Protein AF-A0A939VS22-F1 (afdb_monomer)

Solvent-accessible surface area (backbone atoms only — not comparable to full-atom values): 10888 Å² total; per-residue (Å²): 114,77,64,65,53,61,73,45,45,62,55,52,51,51,52,51,52,46,49,52,37,39,53,51,15,51,46,59,69,66,50,64,89,46,49,46,75,43,34,29,41,42,46,44,84,75,47,79,42,75,40,61,63,94,84,47,78,77,48,72,49,33,32,30,39,28,40,18,72,87,77,62,32,38,45,40,31,43,51,51,72,67,46,47,67,74,44,30,53,97,89,17,42,33,76,46,93,83,28,44,81,46,58,20,41,55,36,62,65,94,41,69,72,55,47,54,51,46,65,68,47,49,59,63,38,46,74,73,71,37,49,61,68,87,70,44,28,30,32,46,59,42,63,59,54,18,50,49,36,40,49,51,46,52,50,53,50,50,54,53,49,47,57,54,35,42,75,67,64,75,46,62,63,70,61,52,51,52,56,50,51,51,48,52,51,51,51,48,52,52,49,56,50,50,60,56,56,64,65,108

Sequence (200 aa):
MKTKLKDYLPLIIVVGIVLALLFSGVRDLADKDHVKTIRVEMCKEVVKVVNIFMIIPMGNDYYYFGLDTESGEGAFFQASKSWYSKNFDSEGMAFDENGVQVVGLMKKPAHDKVEYKMEDTIPALRELGISVNSDYVVYTNYKFIALCKIGLVALGTLIVLGLVLDKKKWIPGKVFGVSFAVFLILFFLLFVRYTRFLIW

Structure (mmCIF, N/CA/C/O backbone):
data_AF-A0A939VS22-F1
#
_entry.id   AF-A0A939VS22-F1
#
loop_
_atom_site.group_PDB
_atom_site.id
_atom_site.type_symbol
_atom_site.label_atom_id
_atom_site.label_alt_id
_atom_site.label_comp_id
_atom_site.label_asym_id
_atom_site.label_entity_id
_atom_site.label_seq_id
_atom_site.pdbx_PDB_ins_code
_atom_site.Cartn_x
_atom_site.Ca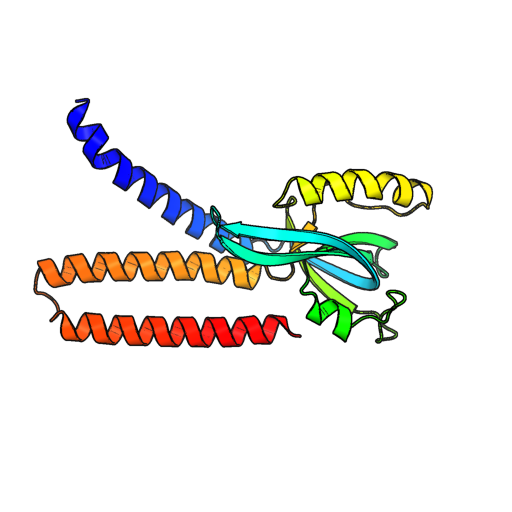rtn_y
_atom_site.Cartn_z
_atom_site.occupancy
_atom_site.B_iso_or_equiv
_atom_site.auth_seq_id
_atom_site.auth_comp_id
_atom_site.auth_asym_id
_atom_site.auth_atom_id
_atom_site.pdbx_PDB_model_num
ATOM 1 N N . MET A 1 1 ? -41.601 10.493 14.956 1.00 50.88 1 MET A N 1
ATOM 2 C CA . MET A 1 1 ? -40.633 9.581 14.292 1.00 50.88 1 MET A CA 1
ATOM 3 C C . MET A 1 1 ? -39.381 10.286 13.767 1.00 50.88 1 MET A C 1
ATOM 5 O O . MET A 1 1 ? -38.299 9.771 14.001 1.00 50.88 1 MET A O 1
ATOM 9 N N . LYS A 1 2 ? -39.487 11.461 13.120 1.00 52.59 2 LYS A N 1
ATOM 10 C CA . LYS A 1 2 ? -38.326 12.207 12.580 1.00 52.59 2 LYS A CA 1
ATOM 11 C C . LYS A 1 2 ? -37.291 12.672 13.625 1.00 52.59 2 LYS A C 1
ATOM 13 O O . LYS A 1 2 ? -36.132 12.834 13.272 1.00 52.59 2 LYS A O 1
ATOM 18 N N . THR A 1 3 ? -37.685 12.872 14.885 1.00 58.00 3 THR A N 1
ATOM 19 C CA . THR A 1 3 ? -36.791 13.292 15.984 1.00 58.00 3 THR A CA 1
ATOM 20 C C . THR A 1 3 ? -35.881 12.163 16.468 1.00 58.00 3 THR A C 1
ATOM 22 O O . THR A 1 3 ? -34.671 12.311 16.401 1.00 58.00 3 THR A O 1
ATOM 25 N N . LYS A 1 4 ? -36.433 10.986 16.798 1.00 60.72 4 LYS A N 1
ATOM 26 C CA . LYS A 1 4 ? -35.631 9.835 17.260 1.00 60.72 4 LYS A CA 1
ATOM 27 C C . LYS A 1 4 ? -34.591 9.369 16.231 1.00 60.72 4 LYS A C 1
ATOM 29 O O . LYS A 1 4 ? -33.496 8.985 16.608 1.00 60.72 4 LYS A O 1
ATOM 34 N N . LEU A 1 5 ? -34.904 9.416 14.931 1.00 61.16 5 LEU A N 1
ATOM 35 C CA . LEU A 1 5 ? -33.955 9.003 13.887 1.00 61.16 5 LEU A CA 1
ATOM 36 C C . LEU A 1 5 ? -32.745 9.950 13.790 1.00 61.16 5 LEU A C 1
ATOM 38 O O . LEU A 1 5 ? -31.636 9.485 13.553 1.00 61.16 5 LEU A O 1
ATOM 42 N N . LYS A 1 6 ? -32.942 11.260 14.010 1.00 64.50 6 LYS A N 1
ATOM 43 C CA . LYS A 1 6 ? -31.843 12.239 14.042 1.00 64.50 6 LYS A CA 1
ATOM 44 C C . LYS A 1 6 ? -30.892 11.996 15.214 1.00 64.50 6 LYS A C 1
ATOM 46 O O . LYS A 1 6 ? -29.695 12.182 15.042 1.00 64.50 6 LYS A O 1
ATOM 51 N N . ASP A 1 7 ? -31.410 11.523 16.345 1.00 72.31 7 ASP A N 1
ATOM 52 C CA . ASP A 1 7 ? -30.602 11.237 17.536 1.00 72.31 7 ASP A CA 1
ATOM 53 C C . ASP A 1 7 ? -29.730 9.977 17.361 1.00 72.31 7 ASP A C 1
ATOM 55 O O . ASP A 1 7 ? -28.624 9.908 17.894 1.00 72.31 7 ASP A O 1
ATOM 59 N N . TYR A 1 8 ? -30.185 8.996 16.568 1.00 77.44 8 TYR A N 1
ATOM 60 C CA . TYR A 1 8 ? -29.424 7.770 16.273 1.00 77.44 8 TYR A CA 1
ATOM 61 C C . TYR A 1 8 ? -28.580 7.840 14.995 1.00 77.44 8 TYR A C 1
ATOM 63 O O . TYR A 1 8 ? -27.675 7.025 14.827 1.00 77.44 8 TYR A O 1
ATOM 71 N N . LEU A 1 9 ? -28.831 8.797 14.097 1.00 75.94 9 LEU A N 1
ATOM 72 C CA . LEU A 1 9 ? -28.094 8.928 12.837 1.00 75.94 9 LEU A CA 1
ATOM 73 C C . LEU A 1 9 ? -26.567 9.052 13.039 1.00 75.94 9 LEU A C 1
ATOM 75 O O . LEU A 1 9 ? -25.841 8.323 12.363 1.00 75.94 9 LEU A O 1
ATOM 79 N N . PRO A 1 10 ? -26.046 9.866 13.983 1.00 76.25 10 PRO A N 1
ATOM 80 C CA . PRO A 1 10 ? -24.608 9.927 14.245 1.00 76.25 10 PRO A CA 1
ATOM 81 C C . PRO A 1 10 ? -24.039 8.585 14.711 1.00 76.25 10 PRO A C 1
ATOM 83 O O . PRO A 1 10 ? -22.961 8.189 14.279 1.00 76.25 10 PRO A O 1
ATOM 86 N N . LEU A 1 11 ? -24.781 7.854 15.551 1.00 77.62 11 LEU A N 1
ATOM 87 C CA . LEU A 1 11 ? -24.373 6.534 16.030 1.00 77.62 11 LEU A CA 1
ATOM 88 C C . LEU A 1 11 ? -24.291 5.529 14.875 1.00 77.62 11 LEU A C 1
ATOM 90 O O . LEU A 1 11 ? -23.312 4.797 14.776 1.00 77.62 11 LEU A O 1
ATOM 94 N N . ILE A 1 12 ? -25.286 5.523 13.985 1.00 81.94 12 ILE A N 1
ATOM 95 C CA . ILE A 1 12 ? -25.311 4.653 12.802 1.00 81.94 12 ILE A CA 1
ATOM 96 C C . ILE A 1 12 ? -24.125 4.962 11.882 1.00 81.94 12 ILE A C 1
ATOM 98 O O . ILE A 1 12 ? -23.461 4.036 11.421 1.00 81.94 12 ILE A O 1
ATOM 102 N N . ILE A 1 13 ? -23.817 6.244 11.659 1.00 79.38 13 ILE A N 1
ATOM 103 C CA . ILE A 1 13 ? -22.664 6.666 10.851 1.00 79.38 13 ILE A CA 1
ATOM 104 C C . ILE A 1 13 ? -21.357 6.181 11.485 1.00 79.38 13 ILE A C 1
ATOM 106 O O . ILE A 1 13 ? -20.538 5.574 10.800 1.00 79.38 13 ILE A O 1
ATOM 110 N N . VAL A 1 14 ? -21.168 6.390 12.792 1.00 79.00 14 VAL A N 1
ATOM 111 C CA . VAL A 1 14 ? -19.956 5.949 13.503 1.00 79.00 14 VAL A CA 1
ATOM 112 C C . VAL A 1 14 ? -19.801 4.430 13.441 1.00 79.00 14 VAL A C 1
ATOM 114 O O . VAL A 1 14 ? -18.724 3.946 13.102 1.00 79.00 14 VAL A O 1
ATOM 117 N N . VAL A 1 15 ? -20.866 3.670 13.712 1.00 80.38 15 VAL A N 1
ATOM 118 C CA . VAL A 1 15 ? -20.848 2.201 13.614 1.00 80.38 15 VAL A CA 1
ATOM 119 C C . VAL A 1 15 ? -20.530 1.757 12.186 1.00 80.38 15 VAL A C 1
ATOM 121 O O . VAL A 1 15 ? -19.703 0.868 11.998 1.00 80.38 15 VAL A O 1
ATOM 124 N N . GLY A 1 16 ? -21.120 2.408 11.181 1.00 78.56 16 GLY A N 1
ATOM 125 C CA . GLY A 1 16 ? -20.824 2.151 9.773 1.00 78.56 16 GLY A CA 1
ATOM 126 C C . GLY A 1 16 ? -19.350 2.377 9.429 1.00 78.56 16 GLY A C 1
ATOM 127 O O . GLY A 1 16 ? -18.730 1.508 8.820 1.00 78.56 16 GLY A O 1
ATOM 128 N N . ILE A 1 17 ? -18.761 3.492 9.875 1.00 81.56 17 ILE A N 1
ATOM 129 C CA . ILE A 1 17 ? -17.336 3.802 9.673 1.00 81.56 17 ILE A CA 1
ATOM 130 C C . ILE A 1 17 ? -16.449 2.754 10.356 1.00 81.56 17 ILE A C 1
ATOM 132 O O . ILE A 1 17 ? -15.512 2.246 9.742 1.00 81.56 17 ILE A O 1
ATOM 136 N N . VAL A 1 18 ? -16.753 2.399 11.606 1.00 82.00 18 VAL A N 1
ATOM 137 C CA . VAL A 1 18 ? -15.996 1.397 12.372 1.00 82.00 18 VAL A CA 1
ATOM 138 C C . VAL A 1 18 ? -16.017 0.040 11.673 1.00 82.00 18 VAL A C 1
ATOM 140 O O . VAL A 1 18 ? -14.964 -0.571 11.486 1.00 82.00 18 VAL A O 1
ATOM 143 N N . LEU A 1 19 ? -17.196 -0.416 11.243 1.00 84.06 19 LEU A N 1
ATOM 144 C CA . LEU A 1 19 ? -17.333 -1.677 10.519 1.00 84.06 19 LEU A CA 1
ATOM 145 C C . LEU A 1 19 ? -16.601 -1.625 9.178 1.00 84.06 19 LEU A C 1
ATOM 147 O O . LEU A 1 19 ? -15.877 -2.562 8.859 1.00 84.06 19 LEU A O 1
ATOM 151 N N . ALA A 1 20 ? -16.712 -0.534 8.418 1.00 80.75 20 ALA A N 1
ATOM 152 C CA . ALA A 1 20 ? -16.009 -0.384 7.144 1.00 80.75 20 ALA A CA 1
ATOM 153 C C . ALA A 1 20 ? -14.478 -0.437 7.308 1.00 80.75 20 ALA A C 1
ATOM 155 O O . ALA A 1 20 ? -13.789 -1.107 6.531 1.00 80.75 20 ALA A O 1
ATOM 156 N N . LEU A 1 21 ? -13.928 0.217 8.336 1.00 79.56 21 LEU A N 1
ATOM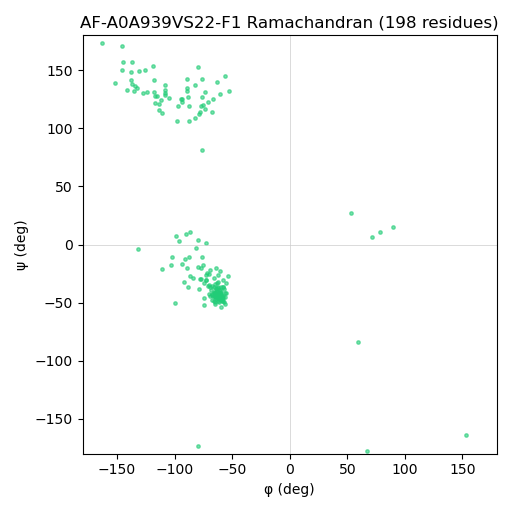 157 C CA . LEU A 1 21 ? -12.496 0.162 8.649 1.00 79.56 21 LEU A CA 1
ATOM 158 C C . LEU A 1 21 ? -12.058 -1.249 9.049 1.00 79.56 21 LEU A C 1
ATOM 160 O O . LEU A 1 21 ? -11.042 -1.733 8.549 1.00 79.56 21 LEU A O 1
ATOM 164 N N . LEU A 1 22 ? -12.836 -1.921 9.901 1.00 85.75 22 LEU A N 1
ATOM 165 C CA . LEU A 1 22 ? -12.535 -3.277 10.349 1.00 85.75 22 LEU A CA 1
ATOM 166 C C . LEU A 1 22 ? -12.599 -4.275 9.188 1.00 85.75 22 LEU A C 1
ATOM 168 O O . LEU A 1 22 ? -11.636 -5.002 8.961 1.00 85.75 22 LEU A O 1
ATOM 172 N N . PHE A 1 23 ? -13.694 -4.278 8.422 1.00 88.00 23 PHE A N 1
ATOM 173 C CA . PHE A 1 23 ? -13.869 -5.173 7.279 1.00 88.00 23 PHE A CA 1
ATOM 174 C C . PHE A 1 23 ? -12.809 -4.939 6.210 1.00 88.00 23 PHE A C 1
ATOM 176 O O . PHE A 1 23 ? -12.228 -5.905 5.723 1.00 88.00 23 PHE A O 1
ATOM 183 N N . SER A 1 24 ? -12.515 -3.682 5.863 1.00 83.94 24 SER A N 1
ATOM 184 C CA . SER A 1 24 ? -11.475 -3.395 4.870 1.00 83.94 24 SER A CA 1
ATOM 185 C C . SER A 1 24 ? -10.083 -3.794 5.359 1.00 83.94 24 SER A C 1
ATOM 187 O O . SER A 1 24 ? -9.330 -4.376 4.589 1.00 83.94 24 SER A O 1
ATOM 189 N N . GLY A 1 25 ? -9.741 -3.557 6.629 1.00 83.56 25 GLY A N 1
ATOM 190 C CA . GLY A 1 25 ? -8.464 -3.999 7.197 1.00 83.56 25 GLY A CA 1
ATOM 191 C C . GLY A 1 25 ? -8.330 -5.524 7.248 1.00 83.56 25 GLY A C 1
ATOM 192 O O . GLY A 1 25 ? -7.306 -6.066 6.847 1.00 83.56 25 GLY A O 1
ATOM 193 N N . VAL A 1 26 ? -9.370 -6.235 7.689 1.00 87.69 26 VAL A N 1
ATOM 194 C CA . VAL A 1 26 ? -9.365 -7.707 7.727 1.00 87.69 26 VAL A CA 1
ATOM 195 C C . VAL A 1 26 ? -9.289 -8.290 6.320 1.00 87.69 26 VAL A C 1
ATOM 197 O O . VAL A 1 26 ? -8.483 -9.188 6.088 1.00 87.69 26 VAL A O 1
ATOM 200 N N . ARG A 1 27 ? -10.070 -7.757 5.372 1.00 89.50 27 ARG A N 1
ATOM 201 C CA . ARG A 1 27 ? -10.012 -8.165 3.965 1.00 89.50 27 ARG A CA 1
ATOM 202 C C . ARG A 1 27 ? -8.603 -7.992 3.414 1.00 89.50 27 ARG A C 1
ATOM 204 O O . ARG A 1 27 ? -8.062 -8.947 2.885 1.00 89.50 27 ARG A O 1
ATOM 211 N N . ASP A 1 28 ? -7.991 -6.828 3.614 1.00 87.56 28 ASP A N 1
ATOM 212 C CA . ASP A 1 28 ? -6.636 -6.541 3.132 1.00 87.56 28 ASP A CA 1
ATOM 213 C C . ASP A 1 28 ? -5.578 -7.524 3.673 1.00 87.56 28 ASP A C 1
ATOM 215 O O . ASP A 1 28 ? -4.586 -7.788 3.002 1.00 87.56 28 ASP A O 1
ATOM 219 N N . LEU A 1 29 ? -5.763 -8.068 4.882 1.00 87.88 29 LEU A N 1
ATOM 220 C CA . LEU A 1 29 ? -4.857 -9.072 5.461 1.00 87.88 29 LEU A CA 1
ATOM 221 C C . LEU A 1 29 ? -5.166 -10.505 5.010 1.00 87.88 29 LEU A C 1
ATOM 223 O O . LEU A 1 29 ? -4.264 -11.344 4.998 1.00 87.88 29 LEU A O 1
ATOM 227 N N . ALA A 1 30 ? -6.427 -10.797 4.700 1.00 89.81 30 ALA A N 1
ATOM 228 C CA . ALA A 1 30 ? -6.889 -12.123 4.300 1.00 89.81 30 ALA A CA 1
ATOM 229 C C . ALA A 1 30 ? -6.801 -12.364 2.784 1.00 89.81 30 ALA A C 1
ATOM 231 O O . ALA A 1 30 ? -6.797 -13.518 2.358 1.00 89.81 30 ALA A O 1
ATOM 232 N N . ASP A 1 31 ? -6.729 -11.301 1.984 1.00 89.44 31 ASP A N 1
ATOM 233 C CA . ASP A 1 31 ? -6.730 -11.345 0.524 1.00 89.44 31 ASP A CA 1
ATOM 234 C C . ASP A 1 31 ? -5.372 -11.797 -0.024 1.00 89.44 31 ASP A C 1
ATOM 236 O O . ASP A 1 31 ? -4.518 -10.986 -0.372 1.00 89.44 31 ASP A O 1
ATOM 240 N N . LYS A 1 32 ? -5.152 -13.115 -0.036 1.00 86.75 32 LYS A N 1
ATOM 241 C CA . LYS A 1 32 ? -3.922 -13.729 -0.556 1.00 86.75 32 LYS A CA 1
ATOM 242 C C . LYS A 1 32 ? -3.893 -13.791 -2.079 1.00 86.75 32 LYS A C 1
ATOM 244 O O . LYS A 1 32 ? -2.811 -13.729 -2.649 1.00 86.75 32 LYS A O 1
ATOM 249 N N . ASP A 1 33 ? -5.058 -13.887 -2.713 1.00 8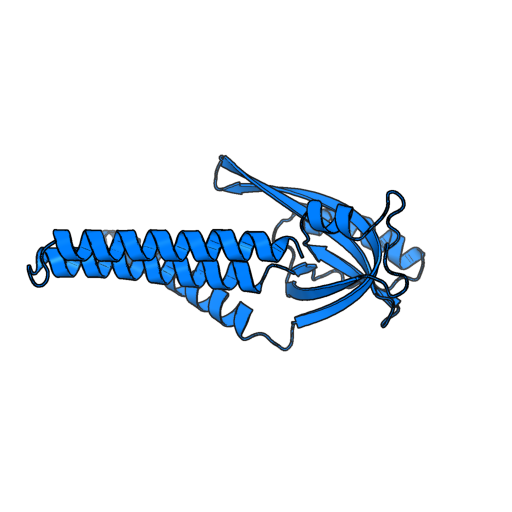7.81 33 ASP A N 1
ATOM 250 C CA . ASP A 1 33 ? -5.178 -14.106 -4.158 1.00 87.81 33 ASP A CA 1
ATOM 251 C C . ASP A 1 33 ? -4.751 -12.873 -4.966 1.00 87.81 33 ASP A C 1
ATOM 253 O O . ASP A 1 33 ? -4.287 -12.998 -6.096 1.00 87.81 33 ASP A O 1
ATOM 257 N N . HIS A 1 34 ? -4.847 -11.679 -4.373 1.00 91.38 34 HIS A N 1
ATOM 258 C CA . HIS A 1 34 ? -4.418 -10.426 -4.999 1.00 91.38 34 HIS A CA 1
ATOM 259 C C . HIS A 1 34 ? -3.030 -9.956 -4.536 1.00 91.38 34 HIS A C 1
ATOM 261 O O . HIS A 1 34 ? -2.613 -8.843 -4.875 1.00 91.38 34 HIS A O 1
ATOM 267 N N . VAL A 1 35 ? -2.294 -10.758 -3.757 1.00 91.12 35 VAL A N 1
ATOM 268 C CA . VAL A 1 35 ? -0.899 -10.443 -3.417 1.00 91.12 35 VAL A CA 1
ATOM 269 C C . VAL A 1 35 ? -0.017 -10.769 -4.617 1.00 91.12 35 VAL A C 1
ATOM 271 O O . VAL A 1 35 ? 0.070 -11.922 -5.028 1.00 91.12 35 VAL A O 1
ATOM 274 N N . LYS A 1 36 ? 0.669 -9.755 -5.151 1.00 90.44 36 LYS A N 1
ATOM 275 C CA . LYS A 1 36 ? 1.661 -9.912 -6.220 1.00 90.44 36 LYS A CA 1
ATOM 276 C C . LYS A 1 36 ? 3.059 -9.689 -5.653 1.00 90.44 36 LYS A C 1
ATOM 278 O O . LYS A 1 36 ? 3.293 -8.762 -4.872 1.00 90.44 36 LYS A O 1
ATOM 283 N N . THR A 1 37 ? 3.973 -10.547 -6.079 1.00 91.44 37 THR A N 1
ATOM 284 C CA . THR A 1 37 ? 5.414 -10.369 -5.922 1.00 91.44 37 THR A CA 1
ATOM 285 C C . THR A 1 37 ? 5.970 -10.065 -7.303 1.00 91.44 37 THR A C 1
ATOM 287 O O . THR A 1 37 ? 5.653 -10.788 -8.240 1.00 91.44 37 THR A O 1
ATOM 290 N N . ILE A 1 38 ? 6.749 -8.997 -7.426 1.00 90.69 38 ILE A N 1
ATOM 291 C CA . ILE A 1 38 ? 7.449 -8.617 -8.659 1.00 90.69 38 ILE A CA 1
ATOM 292 C C . ILE A 1 38 ? 8.935 -8.444 -8.353 1.00 90.69 38 ILE A C 1
ATOM 294 O O . ILE A 1 38 ? 9.291 -8.058 -7.232 1.00 90.69 38 ILE A O 1
ATOM 298 N N . ARG A 1 39 ? 9.799 -8.707 -9.331 1.00 92.69 39 ARG A N 1
ATOM 299 C CA . ARG A 1 39 ? 11.241 -8.458 -9.230 1.00 92.69 39 ARG A CA 1
ATOM 300 C C . ARG A 1 39 ? 11.627 -7.354 -10.203 1.00 92.69 39 ARG A C 1
ATOM 302 O O . ARG A 1 39 ? 11.481 -7.510 -11.406 1.00 92.69 39 ARG A O 1
ATOM 309 N N . VAL A 1 40 ? 12.095 -6.232 -9.666 1.00 91.88 40 VAL A N 1
ATOM 310 C CA . VAL A 1 40 ? 12.295 -4.998 -10.430 1.00 91.88 40 VAL A CA 1
ATOM 311 C C . VAL A 1 40 ? 13.780 -4.699 -10.580 1.00 91.88 40 VAL A C 1
ATOM 313 O O . VAL A 1 40 ? 14.445 -4.381 -9.595 1.00 91.88 40 VAL A O 1
ATOM 316 N N . GLU A 1 41 ? 14.288 -4.763 -11.808 1.00 89.75 41 GLU A N 1
ATOM 317 C CA . GLU A 1 41 ? 15.666 -4.361 -12.149 1.00 89.75 41 GLU A CA 1
ATOM 318 C C . GLU A 1 41 ? 15.753 -2.897 -12.586 1.00 89.75 41 GLU A C 1
ATOM 320 O O . GLU A 1 41 ? 16.740 -2.225 -12.302 1.00 89.75 41 GLU A O 1
ATOM 325 N N . MET A 1 42 ? 14.698 -2.383 -13.227 1.00 89.00 42 MET A N 1
ATOM 326 C CA . MET A 1 42 ? 14.591 -0.982 -13.633 1.00 89.00 42 MET A CA 1
ATOM 327 C C . MET A 1 42 ? 13.327 -0.355 -13.064 1.00 89.00 42 MET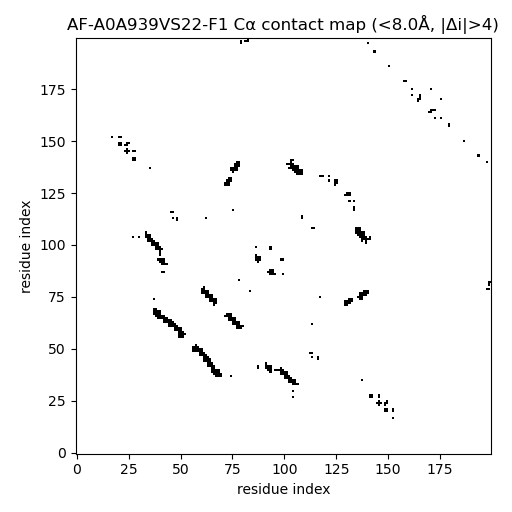 A C 1
ATOM 329 O O . MET A 1 42 ? 12.233 -0.906 -13.205 1.00 89.00 42 MET A O 1
ATOM 333 N N . CYS A 1 43 ? 13.472 0.813 -12.451 1.00 90.94 43 CYS A N 1
ATOM 334 C CA . CYS A 1 43 ? 12.408 1.520 -11.757 1.00 90.94 43 CYS A CA 1
ATOM 335 C C . CYS A 1 43 ? 12.454 3.018 -12.064 1.00 90.94 43 CYS A C 1
ATOM 337 O O . CYS A 1 43 ? 13.520 3.625 -12.107 1.00 90.94 43 CYS A O 1
ATOM 339 N N . LYS A 1 44 ? 11.288 3.648 -12.215 1.00 90.31 44 LYS A N 1
ATOM 340 C CA . LYS A 1 44 ? 11.171 5.098 -12.393 1.00 90.31 44 LYS A CA 1
ATOM 341 C C . LYS A 1 44 ? 10.027 5.667 -11.568 1.00 90.31 44 LYS A C 1
ATOM 343 O O . LYS A 1 44 ? 8.937 5.100 -11.526 1.00 90.31 44 LYS A O 1
ATOM 348 N N . GLU A 1 45 ? 10.251 6.819 -10.936 1.00 88.81 45 GLU A N 1
ATOM 349 C CA . GLU A 1 45 ? 9.179 7.570 -10.275 1.00 88.81 45 GLU A CA 1
ATOM 350 C C . GLU A 1 45 ? 8.188 8.102 -11.320 1.00 88.81 45 GLU A C 1
ATOM 352 O O . GLU A 1 45 ? 8.570 8.795 -12.264 1.00 88.81 45 GLU A O 1
ATOM 357 N N . VAL A 1 46 ? 6.908 7.777 -11.142 1.00 85.44 46 VAL A N 1
ATOM 358 C CA . VAL A 1 46 ? 5.822 8.168 -12.054 1.00 85.44 46 VAL A CA 1
ATOM 359 C C . VAL A 1 46 ? 5.089 9.373 -11.503 1.00 85.44 46 VAL A C 1
ATOM 361 O O . VAL A 1 46 ? 4.856 10.362 -12.200 1.00 85.44 46 VAL A O 1
ATOM 364 N N . VAL A 1 47 ? 4.688 9.288 -10.235 1.00 88.56 47 VAL A N 1
ATOM 365 C CA . VAL A 1 47 ? 3.907 10.344 -9.611 1.00 88.56 47 VAL A CA 1
ATOM 366 C C . VAL A 1 47 ? 4.140 10.402 -8.114 1.00 88.56 47 VAL A C 1
ATOM 368 O O . VAL A 1 47 ? 4.168 9.402 -7.398 1.00 88.56 47 VAL A O 1
ATOM 371 N N . LYS A 1 48 ? 4.236 11.642 -7.645 1.00 87.44 48 LYS A N 1
ATOM 372 C CA . LYS A 1 48 ? 4.184 12.006 -6.241 1.00 87.44 48 LYS A CA 1
ATOM 373 C C . LYS A 1 48 ? 2.828 12.632 -5.930 1.00 87.44 48 LYS A C 1
ATOM 375 O O . LYS A 1 48 ? 2.405 13.610 -6.574 1.00 87.44 48 LYS A O 1
ATOM 380 N N . VAL A 1 49 ? 2.159 12.086 -4.923 1.00 82.50 49 VAL A N 1
ATOM 381 C CA . VAL A 1 49 ? 0.876 12.578 -4.417 1.00 82.50 49 VAL A CA 1
ATOM 382 C C . VAL A 1 49 ? 1.070 13.072 -2.992 1.00 82.50 49 VAL A C 1
ATOM 384 O O . VAL A 1 49 ? 1.603 12.356 -2.151 1.00 82.50 49 VAL A O 1
ATOM 387 N N . VAL A 1 50 ? 0.649 14.306 -2.714 1.00 76.31 50 VAL A N 1
ATOM 388 C CA . VAL A 1 50 ? 0.586 14.800 -1.335 1.00 76.31 50 VAL A CA 1
ATOM 389 C C . VAL A 1 50 ? -0.625 14.145 -0.687 1.00 76.31 50 VAL A C 1
ATOM 391 O O . VAL A 1 50 ? -1.748 14.324 -1.158 1.00 76.31 50 VAL A O 1
ATOM 394 N N . ASN A 1 51 ? -0.401 13.388 0.380 1.00 66.44 51 ASN A N 1
ATOM 395 C CA . ASN A 1 51 ? -1.485 12.813 1.155 1.00 66.44 51 ASN A CA 1
ATOM 396 C C . ASN A 1 51 ? -2.069 13.919 2.041 1.00 66.44 51 ASN A C 1
ATOM 398 O O . ASN A 1 51 ? -1.371 14.460 2.903 1.00 66.44 51 ASN A O 1
ATOM 402 N N . ILE A 1 52 ? -3.319 14.305 1.785 1.00 56.56 52 ILE A N 1
ATOM 403 C CA . ILE A 1 52 ? -4.008 15.371 2.513 1.00 56.56 52 ILE A CA 1
ATOM 404 C C . ILE A 1 52 ? -5.157 14.744 3.293 1.00 56.56 52 ILE A C 1
ATOM 406 O O . ILE A 1 52 ? -6.076 14.172 2.708 1.00 56.56 52 ILE A O 1
ATOM 410 N N . PHE A 1 53 ? -5.140 14.907 4.615 1.00 52.59 53 PHE A N 1
ATOM 411 C CA . PHE A 1 53 ? -6.313 14.639 5.439 1.00 52.59 53 PHE A CA 1
ATOM 412 C C . PHE A 1 53 ? -7.031 15.964 5.710 1.00 52.59 53 PHE A C 1
ATOM 414 O O . PHE A 1 53 ? -6.548 16.804 6.474 1.00 52.59 53 PHE A O 1
ATOM 421 N N . MET A 1 54 ? -8.174 16.163 5.045 1.00 51.50 54 MET A N 1
ATOM 422 C CA . MET A 1 54 ? -8.912 17.434 4.958 1.00 51.50 54 MET A CA 1
ATOM 423 C C . MET A 1 54 ? -8.082 18.569 4.337 1.00 51.50 54 MET A C 1
ATOM 425 O O . MET A 1 54 ? -8.177 18.810 3.141 1.00 51.50 54 MET A O 1
ATOM 429 N N . ILE A 1 55 ? -7.259 19.245 5.140 1.00 45.19 55 ILE A N 1
ATOM 430 C CA . ILE A 1 55 ? -6.398 20.372 4.735 1.00 45.19 55 ILE A CA 1
ATOM 431 C C . ILE A 1 55 ? -4.955 20.221 5.230 1.00 45.19 55 ILE A C 1
ATOM 433 O O . ILE A 1 55 ? -4.109 21.058 4.928 1.00 45.19 55 ILE A O 1
ATOM 437 N N . ILE A 1 56 ? -4.666 19.177 6.013 1.00 40.56 56 ILE A N 1
ATOM 438 C CA . ILE A 1 56 ? -3.352 18.980 6.621 1.00 40.56 56 ILE A CA 1
ATOM 439 C C . ILE A 1 56 ? -2.555 18.013 5.739 1.00 40.56 56 ILE A C 1
ATOM 441 O O . ILE A 1 56 ? -2.990 16.869 5.559 1.00 40.56 56 ILE A O 1
ATOM 445 N N . PRO A 1 57 ? -1.400 18.434 5.191 1.00 54.84 57 PRO A N 1
ATOM 446 C CA . PRO A 1 57 ? -0.507 17.528 4.487 1.00 54.84 57 PRO A CA 1
ATOM 447 C C . PRO A 1 57 ? 0.092 16.534 5.489 1.00 54.84 57 PRO A C 1
ATOM 449 O O . PRO A 1 57 ? 0.843 16.906 6.387 1.00 54.84 57 PRO A O 1
ATOM 452 N N . MET A 1 58 ? -0.264 15.261 5.335 1.00 59.72 58 MET A N 1
ATOM 453 C CA . MET A 1 58 ? 0.168 14.144 6.183 1.00 59.72 58 MET A CA 1
ATOM 454 C C . MET A 1 58 ? 1.438 13.465 5.658 1.00 59.72 58 MET A C 1
ATOM 456 O O . MET A 1 58 ? 2.051 12.663 6.359 1.00 59.72 58 MET A O 1
ATOM 460 N N . GLY A 1 59 ? 1.846 13.767 4.425 1.00 70.81 59 GLY A N 1
ATOM 461 C CA . GLY A 1 59 ? 3.035 13.188 3.815 1.00 70.81 59 GLY A CA 1
ATOM 462 C C . GLY A 1 59 ? 2.944 13.141 2.299 1.00 70.81 59 GLY A C 1
ATOM 463 O O . GLY A 1 59 ? 2.123 13.824 1.688 1.00 70.81 59 GLY A O 1
ATOM 464 N N . ASN A 1 60 ? 3.812 12.335 1.695 1.00 80.81 60 ASN A N 1
ATOM 465 C CA . ASN A 1 60 ? 3.810 12.092 0.261 1.00 80.81 60 ASN A CA 1
ATOM 466 C C . ASN A 1 60 ? 3.784 10.593 -0.008 1.00 80.81 60 ASN A C 1
ATOM 468 O O . ASN A 1 60 ? 4.623 9.865 0.523 1.00 80.81 60 ASN A O 1
ATOM 472 N N . ASP A 1 61 ? 2.871 10.186 -0.875 1.00 84.44 61 ASP A N 1
ATOM 473 C CA . ASP A 1 61 ? 2.822 8.856 -1.453 1.00 84.44 61 ASP A CA 1
ATOM 474 C C . ASP A 1 61 ? 3.552 8.889 -2.797 1.00 84.44 61 ASP A C 1
ATOM 476 O O . ASP A 1 61 ? 3.265 9.733 -3.654 1.00 84.44 61 ASP A O 1
ATOM 480 N N . TYR A 1 62 ? 4.531 7.999 -2.956 1.00 89.31 62 TYR A N 1
ATOM 481 C CA . TYR A 1 62 ? 5.333 7.887 -4.169 1.00 89.31 62 TYR A CA 1
ATOM 482 C C . TYR A 1 62 ? 4.940 6.618 -4.911 1.00 89.31 62 TYR A C 1
ATOM 484 O O . TYR A 1 62 ? 4.859 5.535 -4.325 1.00 89.31 62 TYR A O 1
ATOM 492 N N . TYR A 1 63 ? 4.681 6.781 -6.201 1.00 91.81 63 TYR A N 1
ATOM 493 C CA . TYR A 1 63 ? 4.297 5.711 -7.100 1.00 91.81 63 TYR A CA 1
ATOM 494 C C . TYR A 1 63 ? 5.360 5.579 -8.176 1.00 91.81 63 TYR A C 1
ATOM 496 O O . TYR A 1 63 ? 5.770 6.564 -8.801 1.00 91.81 63 TYR A O 1
ATOM 504 N N . TYR A 1 64 ? 5.784 4.345 -8.375 1.00 92.69 64 TYR A N 1
ATOM 505 C CA . TYR A 1 64 ? 6.848 3.966 -9.278 1.00 92.69 64 TYR A CA 1
ATOM 506 C C . TYR A 1 64 ? 6.303 3.029 -10.343 1.00 92.69 64 TYR A C 1
ATOM 508 O O . TYR A 1 64 ? 5.324 2.318 -10.116 1.00 92.69 64 TYR A O 1
ATOM 516 N N . PHE A 1 65 ? 6.954 3.038 -11.495 1.00 92.69 65 PHE A N 1
ATOM 517 C CA . PHE A 1 65 ? 6.807 2.030 -12.526 1.00 92.69 65 PHE A CA 1
ATOM 518 C C . PHE A 1 65 ? 8.079 1.197 -12.549 1.00 92.69 65 PHE A C 1
ATOM 520 O O . PHE A 1 65 ? 9.174 1.760 -12.550 1.00 92.69 65 PHE A O 1
ATOM 527 N N . GLY A 1 66 ? 7.934 -0.120 -12.581 1.00 91.69 66 GLY A N 1
ATOM 528 C CA . GLY A 1 66 ? 9.053 -1.031 -12.763 1.00 91.69 66 GLY A CA 1
ATOM 529 C C . GLY A 1 66 ? 8.721 -2.146 -13.736 1.00 91.69 66 GLY A C 1
ATOM 530 O O . GLY A 1 66 ? 7.550 -2.465 -13.943 1.00 91.69 66 GLY A O 1
ATOM 531 N N . LEU A 1 67 ? 9.762 -2.724 -14.324 1.00 89.81 67 LEU A N 1
ATOM 532 C CA . LEU A 1 67 ? 9.659 -3.910 -15.169 1.00 89.81 67 LEU A CA 1
ATOM 533 C C . LEU A 1 67 ? 9.902 -5.151 -14.318 1.00 89.81 67 LEU A C 1
ATOM 535 O O . LEU A 1 67 ? 10.944 -5.255 -13.673 1.00 89.81 67 LEU A O 1
ATOM 539 N N . ASP A 1 68 ? 8.929 -6.057 -14.306 1.00 86.81 68 ASP A N 1
ATOM 540 C CA . ASP A 1 68 ? 9.039 -7.347 -13.641 1.00 86.81 68 ASP A CA 1
ATOM 541 C C . ASP A 1 68 ? 9.846 -8.305 -14.513 1.00 86.81 68 ASP A C 1
ATOM 543 O O . ASP A 1 68 ? 9.404 -8.698 -15.594 1.00 86.81 68 ASP A O 1
ATOM 547 N N . THR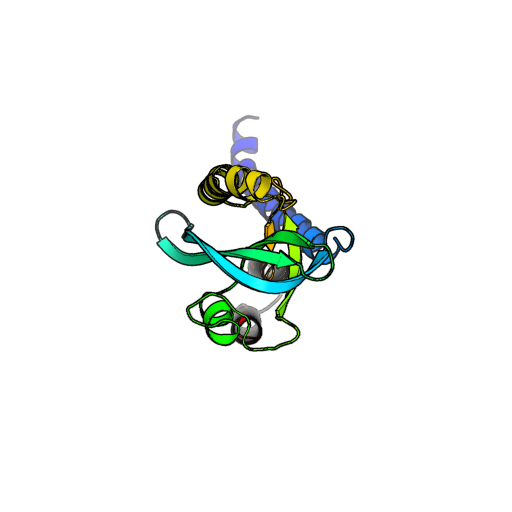 A 1 69 ? 11.038 -8.678 -14.063 1.00 82.88 69 THR A N 1
ATOM 548 C CA . THR A 1 69 ? 11.970 -9.456 -14.890 1.00 82.88 69 THR A CA 1
ATOM 549 C C . THR A 1 69 ? 11.580 -10.919 -15.021 1.00 82.88 69 THR A C 1
ATOM 551 O O . THR A 1 69 ? 11.991 -11.582 -15.971 1.00 82.88 69 THR A O 1
ATOM 554 N N . GLU A 1 70 ? 10.718 -11.416 -14.132 1.00 83.38 70 GLU A N 1
ATOM 555 C CA . GLU A 1 70 ? 10.197 -12.781 -14.217 1.00 83.38 70 GLU A CA 1
ATOM 556 C C . GLU A 1 70 ? 9.070 -12.912 -15.253 1.00 83.38 70 GLU A C 1
ATOM 558 O O . GLU A 1 70 ? 8.997 -13.919 -15.956 1.00 83.38 70 GLU A O 1
ATOM 563 N N . SER A 1 71 ? 8.193 -11.908 -15.366 1.00 82.56 71 SER A N 1
ATOM 564 C CA . SER A 1 71 ? 7.026 -11.951 -16.263 1.00 82.56 71 SER A CA 1
ATOM 565 C C . SER A 1 71 ? 7.186 -11.131 -17.547 1.00 82.56 71 SER A C 1
ATOM 567 O O . SER A 1 71 ? 6.432 -11.333 -18.498 1.00 82.56 71 SER A O 1
ATOM 569 N N . GLY A 1 72 ? 8.147 -10.205 -17.592 1.00 83.88 72 GLY A N 1
ATOM 570 C CA . GLY A 1 72 ? 8.284 -9.214 -18.661 1.00 83.88 72 GLY A CA 1
ATOM 571 C C . GLY A 1 72 ? 7.199 -8.129 -18.640 1.00 83.88 72 GLY A C 1
ATOM 572 O O . GLY A 1 72 ? 7.129 -7.312 -19.559 1.00 83.88 72 GLY A O 1
ATOM 573 N N . GLU A 1 73 ? 6.337 -8.109 -17.619 1.00 88.06 73 GLU A N 1
ATOM 574 C CA . GLU A 1 73 ? 5.270 -7.122 -17.477 1.00 88.06 73 GLU A CA 1
ATOM 575 C C . GLU A 1 73 ? 5.747 -5.888 -16.707 1.00 88.06 73 GLU A C 1
ATOM 577 O O . GLU A 1 73 ? 6.460 -5.970 -15.709 1.00 88.06 73 GLU A O 1
ATOM 582 N N . GLY A 1 74 ? 5.284 -4.715 -17.118 1.00 89.88 74 GLY A N 1
ATOM 583 C CA . GLY A 1 74 ? 5.394 -3.514 -16.310 1.00 89.88 74 GLY A CA 1
ATOM 584 C C . GLY A 1 74 ? 4.365 -3.500 -15.180 1.00 89.88 74 GLY A C 1
ATOM 585 O O . GLY A 1 74 ? 3.207 -3.894 -15.349 1.00 89.88 74 GLY A O 1
ATOM 586 N N . ALA A 1 75 ? 4.771 -2.991 -14.023 1.00 91.56 75 ALA A N 1
ATOM 587 C CA . ALA A 1 75 ? 3.922 -2.862 -12.851 1.00 91.56 75 ALA A CA 1
ATOM 588 C C . ALA A 1 75 ? 4.073 -1.483 -12.209 1.00 91.56 75 ALA A C 1
ATOM 590 O O . ALA A 1 75 ? 5.181 -0.984 -12.002 1.00 91.56 75 ALA A O 1
ATOM 591 N N . PHE A 1 76 ? 2.939 -0.894 -11.832 1.00 93.62 76 PHE A N 1
ATOM 592 C CA . PHE A 1 76 ? 2.916 0.268 -10.957 1.00 93.62 76 PHE A CA 1
ATOM 593 C C . PHE A 1 76 ? 2.861 -0.184 -9.505 1.00 93.62 76 PHE A C 1
ATOM 595 O O . PHE A 1 76 ? 2.066 -1.056 -9.141 1.00 93.62 76 PHE A O 1
ATOM 602 N N . PHE A 1 77 ? 3.672 0.425 -8.653 1.00 92.44 77 PHE A N 1
ATOM 603 C CA . PHE A 1 77 ? 3.700 0.091 -7.237 1.00 92.44 77 PHE A CA 1
ATOM 604 C C . PHE A 1 77 ? 3.976 1.314 -6.370 1.00 92.44 77 PHE A C 1
ATOM 606 O O . PHE A 1 77 ? 4.645 2.266 -6.772 1.00 92.44 77 PHE A O 1
ATOM 613 N N . GLN A 1 78 ? 3.434 1.290 -5.156 1.00 91.50 78 GLN A N 1
ATOM 614 C CA . GLN A 1 78 ? 3.692 2.320 -4.159 1.00 91.50 78 GLN A CA 1
ATOM 615 C C . GLN A 1 78 ? 4.917 1.932 -3.332 1.00 91.50 78 GLN A C 1
ATOM 617 O O . GLN A 1 78 ? 4.975 0.821 -2.803 1.00 91.50 78 GLN A O 1
ATOM 622 N N . ALA A 1 79 ? 5.853 2.857 -3.142 1.00 87.31 79 ALA A N 1
ATOM 623 C CA . ALA A 1 79 ? 6.964 2.683 -2.209 1.00 87.31 79 ALA A CA 1
ATOM 624 C C . ALA A 1 79 ? 7.345 4.016 -1.550 1.00 87.31 79 ALA A C 1
ATOM 626 O O . ALA A 1 79 ? 6.841 5.077 -1.914 1.00 87.31 79 ALA A O 1
ATOM 627 N N . SER A 1 80 ? 8.212 3.981 -0.538 1.00 84.25 80 SER A N 1
ATOM 628 C CA . SER A 1 80 ? 8.742 5.211 0.057 1.00 84.25 80 SER A CA 1
ATOM 629 C C . SER A 1 80 ? 9.874 5.784 -0.801 1.00 84.25 80 SER A C 1
ATOM 631 O O . SER A 1 80 ? 10.620 5.045 -1.440 1.00 84.25 80 SER A O 1
ATOM 633 N N . LYS A 1 81 ? 10.078 7.106 -0.751 1.00 86.44 81 LYS A N 1
ATOM 634 C CA . LYS A 1 81 ? 11.225 7.735 -1.427 1.00 86.44 81 LYS A CA 1
ATOM 635 C C . LYS A 1 81 ? 12.569 7.163 -0.964 1.00 86.44 81 LYS A C 1
ATOM 637 O O . LYS A 1 81 ? 13.471 6.980 -1.773 1.00 86.44 81 LYS A O 1
ATOM 642 N N . SER A 1 82 ? 12.689 6.867 0.331 1.00 86.50 82 SER A N 1
ATOM 643 C CA . SER A 1 82 ? 13.881 6.238 0.904 1.00 86.50 82 SER A CA 1
ATOM 644 C C . SER A 1 82 ? 14.120 4.834 0.358 1.00 86.50 82 SER A C 1
ATOM 646 O O . SER A 1 82 ? 15.270 4.467 0.140 1.00 86.50 82 SER A O 1
ATOM 648 N N . TRP A 1 83 ? 13.049 4.068 0.122 1.00 88.06 83 TRP A N 1
ATOM 649 C CA . TRP A 1 83 ? 13.149 2.749 -0.495 1.00 88.06 83 TRP A CA 1
ATOM 650 C C . TRP A 1 83 ? 13.730 2.861 -1.907 1.00 88.06 83 TRP A C 1
ATOM 652 O O . TRP A 1 83 ? 14.668 2.135 -2.212 1.00 88.06 83 TRP A O 1
ATOM 662 N N . TYR A 1 84 ? 13.278 3.819 -2.726 1.00 89.50 84 TYR A N 1
ATOM 663 C CA . TYR A 1 84 ? 13.851 4.020 -4.063 1.00 89.50 84 TYR A CA 1
ATOM 664 C C . TYR A 1 84 ? 15.347 4.348 -3.985 1.00 89.50 84 TYR A C 1
ATOM 666 O O . TYR A 1 84 ? 16.163 3.630 -4.547 1.00 89.50 84 TYR A O 1
ATOM 674 N N . SER A 1 85 ? 15.727 5.362 -3.199 1.00 90.81 85 SER A N 1
ATOM 675 C CA . SER A 1 85 ? 17.130 5.803 -3.096 1.00 90.81 85 SER A CA 1
ATOM 676 C C . SER A 1 85 ? 18.090 4.761 -2.513 1.00 90.81 85 SER A C 1
ATOM 678 O O . SER A 1 85 ? 19.299 4.903 -2.644 1.00 90.81 85 SER A O 1
ATOM 680 N N . LYS A 1 86 ? 17.566 3.762 -1.797 1.00 91.94 86 LYS A N 1
ATOM 681 C CA . LYS A 1 86 ? 18.353 2.679 -1.200 1.00 91.94 86 LYS A CA 1
ATOM 682 C C . LYS A 1 86 ? 18.582 1.528 -2.177 1.00 91.94 86 LYS A C 1
ATOM 684 O O . LYS A 1 86 ? 19.546 0.793 -2.011 1.00 91.94 86 LYS A O 1
ATOM 689 N N . ASN A 1 87 ? 17.678 1.358 -3.135 1.00 92.12 87 ASN A N 1
ATOM 690 C CA . ASN A 1 87 ? 17.616 0.179 -3.987 1.00 92.12 87 ASN A CA 1
ATOM 691 C C . ASN A 1 87 ? 17.995 0.471 -5.444 1.00 92.12 87 ASN A C 1
ATOM 693 O O . ASN A 1 87 ? 18.384 -0.460 -6.139 1.00 92.12 87 ASN A O 1
ATOM 697 N N . PHE A 1 88 ? 17.908 1.729 -5.887 1.00 93.62 88 PHE A N 1
ATOM 698 C CA . PHE A 1 88 ? 18.153 2.133 -7.269 1.00 93.62 88 PHE A CA 1
ATOM 699 C C . PHE A 1 88 ? 19.101 3.325 -7.360 1.00 93.62 88 PHE A C 1
ATOM 701 O O . PHE A 1 88 ? 19.109 4.206 -6.490 1.00 93.62 88 PHE A O 1
ATOM 708 N N . ASP A 1 89 ? 19.861 3.368 -8.447 1.00 92.75 89 ASP A N 1
ATOM 709 C CA . ASP A 1 89 ? 20.720 4.489 -8.795 1.00 92.75 89 ASP A CA 1
ATOM 710 C C . ASP A 1 89 ? 19.941 5.661 -9.432 1.00 92.75 89 ASP A C 1
ATOM 712 O O . ASP A 1 89 ? 18.705 5.704 -9.478 1.00 92.75 89 ASP A O 1
ATOM 716 N N . SER A 1 90 ? 20.676 6.670 -9.903 1.00 89.88 90 SER A N 1
ATOM 717 C CA . SER A 1 90 ? 20.094 7.842 -10.562 1.00 89.88 90 SER A CA 1
ATOM 718 C C . SER A 1 90 ? 19.474 7.552 -11.930 1.00 89.88 90 SER A C 1
ATOM 720 O O . SER A 1 90 ? 18.640 8.340 -12.378 1.00 89.88 90 SER A O 1
ATOM 722 N N . GLU A 1 91 ? 19.877 6.469 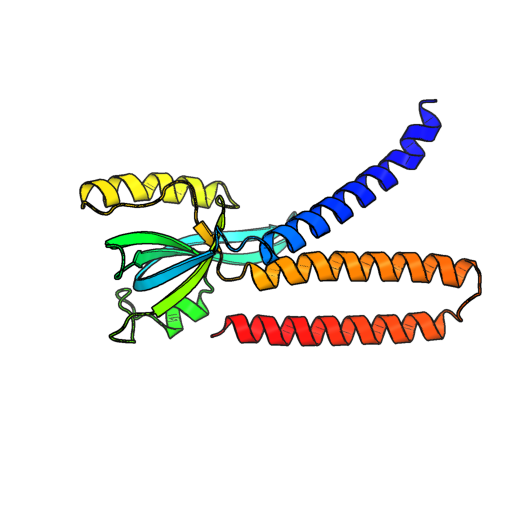-12.591 1.00 90.62 91 GLU A N 1
ATOM 723 C CA . GLU A 1 91 ? 19.325 6.028 -13.876 1.00 90.62 91 GLU A CA 1
ATOM 724 C C . GLU A 1 91 ? 18.101 5.119 -13.686 1.00 90.62 91 GLU A C 1
ATOM 726 O O . GLU A 1 91 ? 17.344 4.887 -14.629 1.00 90.62 91 GLU A O 1
ATOM 731 N N . GLY A 1 92 ? 17.854 4.682 -12.448 1.00 89.25 92 GLY A N 1
ATOM 732 C CA . GLY A 1 92 ? 16.758 3.794 -12.092 1.00 89.25 92 GLY A CA 1
ATOM 733 C C . GLY A 1 92 ? 17.130 2.320 -12.181 1.00 89.25 92 GLY A C 1
ATOM 734 O O . GLY A 1 92 ? 16.227 1.486 -12.164 1.00 89.25 92 GLY A O 1
ATOM 735 N N . MET A 1 93 ? 18.421 1.992 -12.261 1.00 91.62 93 MET A N 1
ATOM 736 C CA . MET A 1 93 ? 18.927 0.621 -12.225 1.00 91.62 93 MET A CA 1
ATOM 737 C C . MET A 1 93 ? 19.043 0.145 -10.782 1.00 91.62 93 MET A C 1
ATOM 739 O O . MET A 1 93 ? 19.493 0.890 -9.908 1.00 91.62 93 MET A O 1
ATOM 743 N N . ALA A 1 94 ? 18.628 -1.090 -10.517 1.00 93.12 94 ALA A N 1
ATOM 744 C CA . ALA A 1 94 ? 18.788 -1.703 -9.208 1.00 93.12 94 ALA A CA 1
ATOM 745 C C . ALA A 1 94 ? 20.277 -1.843 -8.852 1.00 93.12 94 ALA A C 1
ATOM 747 O O . ALA A 1 94 ? 21.094 -2.212 -9.692 1.00 93.12 94 ALA A O 1
ATOM 748 N N . PHE A 1 95 ? 20.633 -1.587 -7.591 1.00 92.19 95 PHE A N 1
ATOM 749 C CA . PHE A 1 95 ? 21.995 -1.844 -7.103 1.00 92.19 95 PHE A CA 1
ATOM 750 C C . PHE A 1 95 ? 22.303 -3.341 -6.957 1.00 92.19 95 PHE A C 1
ATOM 752 O O . PHE A 1 95 ? 23.469 -3.727 -6.965 1.00 92.19 95 PHE A O 1
ATOM 759 N N . ASP A 1 96 ? 21.272 -4.171 -6.772 1.00 90.88 96 ASP A N 1
ATOM 760 C CA . ASP A 1 96 ? 21.388 -5.630 -6.758 1.00 90.88 96 ASP A CA 1
ATOM 761 C C . ASP A 1 96 ? 21.243 -6.159 -8.188 1.00 90.88 96 ASP A C 1
ATOM 763 O O . ASP A 1 96 ? 20.252 -5.868 -8.861 1.00 90.88 96 ASP A O 1
ATOM 767 N N . GLU A 1 97 ? 22.207 -6.965 -8.633 1.00 85.38 97 GLU A N 1
ATOM 768 C CA . GLU A 1 97 ? 22.208 -7.603 -9.956 1.00 85.38 97 GLU A CA 1
ATOM 769 C C . GLU A 1 97 ? 21.005 -8.534 -10.164 1.00 85.38 97 GLU A C 1
ATOM 771 O O . GLU A 1 97 ? 20.606 -8.783 -11.297 1.00 85.38 97 GLU A O 1
ATOM 776 N N . ASN A 1 98 ? 20.397 -9.030 -9.082 1.00 86.94 98 ASN A N 1
ATOM 777 C CA . ASN A 1 98 ? 19.192 -9.859 -9.133 1.00 86.94 98 ASN A CA 1
ATOM 778 C C . ASN A 1 98 ? 17.898 -9.030 -9.068 1.00 86.94 98 ASN A C 1
ATOM 780 O O . ASN A 1 98 ? 16.817 -9.593 -8.871 1.00 86.94 98 ASN A O 1
ATOM 784 N N . GLY A 1 99 ? 17.996 -7.702 -9.156 1.00 88.81 99 GLY A N 1
ATOM 785 C CA . GLY A 1 99 ? 16.878 -6.786 -8.986 1.00 88.81 99 GLY A CA 1
ATOM 786 C C . GLY A 1 99 ? 16.325 -6.754 -7.560 1.00 88.81 99 GLY A C 1
ATOM 787 O O . GLY A 1 99 ? 16.802 -7.409 -6.633 1.00 88.81 99 GLY A O 1
ATOM 788 N N . VAL A 1 100 ? 15.268 -5.968 -7.371 1.00 92.25 100 VAL A N 1
ATOM 789 C CA . VAL A 1 100 ? 14.673 -5.710 -6.056 1.00 92.25 100 VAL A CA 1
ATOM 790 C C . VAL A 1 100 ? 13.293 -6.344 -5.997 1.00 92.25 100 VAL A C 1
ATOM 792 O O . VAL A 1 100 ? 12.421 -6.061 -6.819 1.00 92.25 100 VAL A O 1
ATOM 795 N N . GLN A 1 101 ? 13.069 -7.200 -5.001 1.00 92.44 101 GLN A N 1
ATOM 796 C CA . GLN A 1 101 ? 11.769 -7.827 -4.801 1.00 92.44 101 GLN A CA 1
ATOM 797 C C . GLN A 1 101 ? 10.779 -6.843 -4.166 1.00 92.44 101 GLN A C 1
ATOM 799 O O . GLN A 1 101 ? 11.023 -6.285 -3.095 1.00 92.44 101 GLN A O 1
ATOM 804 N N . VAL A 1 102 ? 9.620 -6.683 -4.797 1.00 91.12 102 VAL A N 1
ATOM 805 C CA . VAL A 1 102 ? 8.501 -5.881 -4.302 1.00 91.12 102 VAL A CA 1
ATOM 806 C C . VAL A 1 102 ? 7.313 -6.803 -4.079 1.00 91.12 102 VAL A C 1
ATOM 808 O O . VAL A 1 102 ? 6.841 -7.466 -4.998 1.00 91.12 102 VAL A O 1
ATOM 811 N N . VAL A 1 103 ? 6.809 -6.834 -2.847 1.00 92.06 103 VAL A N 1
ATOM 812 C CA . VAL A 1 103 ? 5.625 -7.616 -2.475 1.00 92.06 103 VAL A CA 1
ATOM 813 C C . VAL A 1 103 ? 4.533 -6.665 -2.024 1.00 92.06 103 VAL A C 1
ATOM 815 O O . VAL A 1 103 ? 4.743 -5.843 -1.129 1.00 92.06 103 VAL A O 1
ATOM 818 N N . GLY A 1 104 ? 3.343 -6.795 -2.597 1.00 91.56 104 GLY A N 1
ATOM 819 C CA . GLY A 1 104 ? 2.219 -5.957 -2.209 1.00 91.56 104 GLY A CA 1
ATOM 820 C C . GLY A 1 104 ? 0.875 -6.500 -2.653 1.00 91.56 104 GLY A C 1
ATOM 821 O O . GLY A 1 104 ? 0.779 -7.492 -3.369 1.00 91.56 104 GLY A O 1
ATOM 822 N N . LEU A 1 105 ? -0.176 -5.836 -2.193 1.00 93.25 105 LEU A N 1
ATOM 823 C CA . LEU A 1 105 ? -1.551 -6.171 -2.538 1.00 93.25 105 LEU A CA 1
ATOM 824 C C . LEU A 1 105 ? -1.988 -5.334 -3.743 1.00 93.25 105 LEU A C 1
ATOM 826 O O . LEU A 1 105 ? -1.893 -4.105 -3.698 1.00 93.25 105 LEU A O 1
ATOM 830 N N . MET A 1 106 ? -2.462 -5.985 -4.803 1.00 92.81 106 MET A N 1
ATOM 831 C CA . MET A 1 106 ? -2.989 -5.315 -5.991 1.00 92.81 106 MET A CA 1
ATOM 832 C C . MET A 1 106 ? -4.330 -4.658 -5.677 1.00 92.81 106 MET A C 1
ATOM 834 O O . MET A 1 106 ? -5.279 -5.317 -5.250 1.00 92.81 106 MET A O 1
ATOM 838 N N . LYS A 1 107 ? -4.418 -3.345 -5.887 1.00 91.00 107 LYS A N 1
ATOM 839 C CA . LYS A 1 107 ? -5.644 -2.567 -5.681 1.00 91.00 107 LYS A CA 1
ATOM 840 C C . LYS A 1 107 ? -5.764 -1.457 -6.699 1.00 91.00 107 LYS A C 1
ATOM 842 O O . LYS A 1 107 ? -4.761 -0.982 -7.218 1.00 91.00 107 LYS A O 1
ATOM 847 N N . LYS A 1 108 ? -6.996 -1.002 -6.917 1.00 90.19 108 LYS A N 1
ATOM 848 C CA . LYS A 1 108 ? -7.234 0.219 -7.681 1.00 90.19 108 LYS A CA 1
ATOM 849 C C . LYS A 1 108 ? -6.469 1.397 -7.065 1.00 90.19 108 LYS A C 1
ATOM 851 O O . LYS A 1 108 ? -6.359 1.449 -5.832 1.00 90.19 108 LYS A O 1
ATOM 856 N N . PRO A 1 109 ? -5.967 2.331 -7.888 1.00 87.00 109 PRO A N 1
ATOM 857 C CA . PRO A 1 109 ? -5.349 3.550 -7.397 1.00 87.00 109 PRO A CA 1
ATOM 858 C C . PRO A 1 109 ? -6.272 4.279 -6.417 1.00 87.00 109 PRO A C 1
ATOM 860 O O . PRO A 1 109 ? -7.454 4.477 -6.675 1.00 87.00 109 PRO A O 1
ATOM 863 N N . ALA A 1 110 ? -5.729 4.691 -5.275 1.00 79.94 110 ALA A N 1
ATOM 864 C CA . ALA A 1 110 ? -6.477 5.441 -4.268 1.00 79.94 110 ALA A CA 1
ATOM 865 C C . ALA A 1 110 ? -6.693 6.921 -4.642 1.00 79.94 110 ALA A C 1
ATOM 867 O O . ALA A 1 110 ? -7.438 7.617 -3.955 1.00 79.94 110 ALA A O 1
ATOM 868 N N . HIS A 1 111 ? -6.013 7.413 -5.684 1.00 82.12 111 HIS A N 1
ATOM 869 C CA . HIS A 1 111 ? -6.070 8.809 -6.108 1.00 82.12 111 HIS A CA 1
ATOM 870 C C . HIS A 1 111 ? -6.207 8.924 -7.624 1.00 82.12 111 HIS A C 1
ATOM 872 O O . HIS A 1 111 ? -5.372 8.389 -8.355 1.00 82.12 111 HIS A O 1
ATOM 878 N N . ASP A 1 112 ? -7.143 9.758 -8.069 1.00 84.31 112 ASP A N 1
ATOM 879 C CA . ASP A 1 112 ? -7.404 10.056 -9.484 1.00 84.31 112 ASP A CA 1
ATOM 880 C C . ASP A 1 112 ? -6.150 10.563 -10.212 1.00 84.31 112 ASP A C 1
ATOM 882 O O . ASP A 1 112 ? -5.920 10.271 -11.378 1.00 84.31 112 ASP A O 1
ATOM 886 N N . LYS A 1 113 ? -5.268 11.292 -9.511 1.00 85.62 113 LYS A N 1
ATOM 887 C CA . LYS A 1 113 ? -3.992 11.762 -10.077 1.00 85.62 113 LYS A CA 1
ATOM 888 C C . LYS A 1 113 ? -3.060 10.605 -10.461 1.00 85.62 113 LYS A C 1
ATOM 890 O O . LYS A 1 113 ? -2.270 10.749 -11.391 1.00 85.62 113 LYS A O 1
ATOM 895 N N . VAL A 1 114 ? -3.103 9.498 -9.717 1.00 86.12 114 VAL A N 1
ATOM 896 C CA . VAL A 1 114 ? -2.321 8.296 -10.035 1.00 86.12 114 VAL A CA 1
ATOM 897 C C . VAL A 1 114 ? -2.936 7.580 -11.222 1.00 86.12 114 VAL A C 1
ATOM 899 O O . VAL A 1 114 ? -2.205 7.262 -12.150 1.00 86.12 114 VAL A O 1
ATOM 902 N N . GLU A 1 115 ? -4.256 7.409 -11.222 1.00 87.94 115 GLU A N 1
ATOM 903 C CA . GLU A 1 115 ? -4.998 6.817 -12.338 1.00 87.94 115 GLU A CA 1
ATOM 904 C C . GLU A 1 115 ? -4.731 7.577 -13.643 1.00 87.94 115 GLU A C 1
ATOM 906 O O . GLU A 1 115 ? -4.216 6.996 -14.594 1.00 87.94 115 GLU A O 1
ATOM 911 N N . TYR A 1 116 ? -4.887 8.903 -13.634 1.00 87.94 116 TYR A N 1
ATOM 912 C CA . TYR A 1 116 ? -4.563 9.763 -14.773 1.00 87.94 116 TYR A CA 1
ATOM 913 C C . TYR A 1 116 ? -3.114 9.591 -15.250 1.00 87.94 116 TYR A C 1
ATOM 915 O O . TYR A 1 116 ? -2.839 9.549 -16.447 1.00 87.94 116 TYR A O 1
ATOM 923 N N . LYS A 1 117 ? -2.148 9.491 -14.324 1.00 88.56 117 LYS A N 1
ATOM 924 C CA . LYS A 1 117 ? -0.741 9.315 -14.706 1.00 88.56 117 LYS A CA 1
ATOM 925 C C . LYS A 1 117 ? -0.422 7.925 -15.239 1.00 88.56 117 LYS A C 1
ATOM 927 O O . LYS A 1 117 ? 0.459 7.806 -16.091 1.00 88.56 117 LYS A O 1
ATOM 932 N N . MET A 1 118 ? -1.130 6.901 -14.783 1.00 88.19 118 MET A N 1
ATOM 933 C CA . MET A 1 118 ? -1.063 5.569 -15.372 1.00 88.19 118 MET A CA 1
ATOM 934 C C . MET A 1 118 ? -1.634 5.594 -16.792 1.00 88.19 118 MET A C 1
ATOM 936 O O . MET A 1 118 ? -0.949 5.153 -17.711 1.00 88.19 118 MET A O 1
ATOM 940 N N . GLU A 1 119 ? -2.812 6.186 -16.998 1.00 89.19 119 GLU A N 1
ATOM 941 C CA . GLU A 1 119 ? -3.446 6.326 -18.319 1.00 89.19 119 GLU A CA 1
ATOM 942 C C . GLU A 1 119 ? -2.572 7.082 -19.332 1.00 89.19 119 GLU A C 1
ATOM 944 O O . GLU A 1 119 ? -2.530 6.704 -20.498 1.00 89.19 119 GLU A O 1
ATOM 949 N N . ASP A 1 120 ? -1.831 8.098 -18.885 1.00 88.62 120 ASP A N 1
ATOM 950 C CA . ASP A 1 120 ? -0.875 8.872 -19.694 1.00 88.62 120 ASP A CA 1
ATOM 951 C C . ASP A 1 120 ? 0.379 8.048 -20.064 1.00 88.62 120 ASP A C 1
ATOM 953 O O . ASP A 1 120 ? 0.930 8.169 -21.156 1.00 88.62 120 ASP A O 1
ATOM 957 N N . THR A 1 121 ? 0.833 7.167 -19.166 1.00 86.75 121 THR A N 1
ATOM 958 C CA . THR A 1 121 ? 2.095 6.419 -19.330 1.00 86.75 121 THR A CA 1
ATOM 959 C C . THR A 1 121 ? 1.907 5.099 -20.087 1.00 86.75 121 THR A C 1
ATOM 961 O O . THR A 1 121 ? 2.769 4.690 -20.865 1.00 86.75 121 THR A O 1
ATOM 964 N N . ILE A 1 122 ? 0.788 4.407 -19.867 1.00 88.88 122 ILE A N 1
ATOM 965 C CA . ILE A 1 122 ? 0.532 3.058 -20.394 1.00 88.88 122 ILE A CA 1
ATOM 966 C C . ILE A 1 122 ? 0.564 2.978 -21.930 1.00 88.88 122 ILE A C 1
ATOM 968 O O . ILE A 1 122 ? 1.153 2.020 -22.432 1.00 88.88 122 ILE A O 1
ATOM 972 N N . PRO A 1 123 ? -0.015 3.920 -22.702 1.00 90.31 123 PRO A N 1
ATOM 973 C CA . PRO A 1 123 ? 0.033 3.870 -24.162 1.00 90.31 123 PRO A CA 1
ATOM 974 C C . PRO A 1 123 ? 1.466 3.840 -24.698 1.00 90.31 123 PRO A C 1
ATOM 976 O O . PRO A 1 123 ? 1.794 2.962 -25.490 1.00 90.31 123 PRO A O 1
ATOM 979 N N . ALA A 1 124 ? 2.340 4.708 -24.179 1.00 87.69 124 ALA A N 1
ATOM 980 C CA . ALA A 1 124 ? 3.747 4.754 -24.573 1.00 87.69 124 ALA A CA 1
ATOM 981 C C . ALA A 1 124 ? 4.484 3.443 -24.247 1.00 87.69 124 ALA A C 1
ATOM 983 O O . ALA A 1 124 ? 5.306 2.972 -25.025 1.00 87.69 124 ALA A O 1
ATOM 984 N N . LEU A 1 125 ? 4.165 2.809 -23.115 1.00 88.56 125 LEU A N 1
ATOM 985 C CA . LEU A 1 125 ? 4.743 1.512 -22.751 1.00 88.56 125 LEU A CA 1
ATOM 986 C C . LEU A 1 125 ? 4.256 0.385 -23.671 1.00 88.56 125 LEU A C 1
ATOM 988 O O . LEU A 1 125 ? 5.049 -0.462 -24.079 1.00 88.56 125 LEU A O 1
ATOM 992 N N . ARG A 1 126 ? 2.974 0.398 -24.048 1.00 87.88 126 ARG A N 1
ATOM 993 C CA . ARG A 1 126 ? 2.406 -0.576 -24.992 1.00 87.88 126 ARG A CA 1
ATOM 994 C C . ARG A 1 126 ? 3.000 -0.433 -26.391 1.00 87.88 126 ARG A C 1
ATOM 996 O O . ARG A 1 126 ? 3.236 -1.448 -27.038 1.00 87.88 126 ARG A O 1
ATOM 1003 N N . GLU A 1 127 ? 3.287 0.788 -26.838 1.00 89.81 127 GLU A N 1
ATOM 1004 C CA . GLU A 1 127 ? 4.009 1.039 -28.097 1.00 89.81 127 GLU A CA 1
ATOM 1005 C C . GLU A 1 127 ? 5.429 0.455 -28.081 1.00 89.81 127 GLU A C 1
ATOM 1007 O O . GLU A 1 127 ? 5.911 -0.028 -29.103 1.00 89.81 127 GLU A O 1
ATOM 1012 N N . LEU A 1 128 ? 6.070 0.421 -26.909 1.00 87.38 128 LEU A N 1
ATOM 1013 C CA . LEU A 1 128 ? 7.359 -0.244 -26.688 1.00 87.38 128 LEU A CA 1
ATOM 1014 C C . LEU A 1 128 ? 7.238 -1.770 -26.502 1.00 87.38 128 LEU A C 1
ATOM 1016 O O . LEU A 1 128 ? 8.236 -2.432 -26.228 1.00 87.38 128 LEU A O 1
ATOM 1020 N N . GLY A 1 129 ? 6.037 -2.341 -26.641 1.00 86.50 129 GLY A N 1
ATOM 1021 C CA . GLY A 1 129 ? 5.781 -3.776 -26.489 1.00 86.50 129 GLY A CA 1
ATOM 1022 C C . GLY A 1 129 ? 5.699 -4.262 -25.039 1.00 86.50 129 GLY A C 1
ATOM 1023 O O . GLY A 1 129 ? 5.680 -5.468 -24.804 1.00 86.50 129 GLY A O 1
ATOM 1024 N N . ILE A 1 130 ? 5.636 -3.354 -24.063 1.00 87.19 130 ILE A N 1
ATOM 1025 C CA . ILE A 1 130 ? 5.575 -3.698 -22.640 1.00 87.19 130 ILE A CA 1
ATOM 1026 C C . ILE A 1 130 ? 4.109 -3.899 -22.236 1.00 87.19 130 ILE A C 1
ATOM 1028 O O . ILE A 1 130 ? 3.289 -2.978 -22.308 1.00 87.19 130 ILE A O 1
ATOM 1032 N N . SER A 1 131 ? 3.776 -5.108 -21.780 1.00 88.06 131 SER A N 1
ATOM 1033 C CA . SER A 1 131 ? 2.463 -5.407 -21.196 1.00 88.06 131 SER A CA 1
ATOM 1034 C C . SER A 1 131 ? 2.359 -4.785 -19.806 1.00 88.06 131 SER A C 1
ATOM 1036 O O . SER A 1 131 ? 3.264 -4.946 -18.995 1.00 88.06 131 SER A O 1
ATOM 1038 N N . VAL A 1 132 ? 1.270 -4.070 -19.515 1.00 87.12 132 VAL A N 1
ATOM 1039 C CA . VAL A 1 132 ? 1.060 -3.399 -18.223 1.00 87.12 132 VAL A CA 1
ATOM 1040 C C . VAL A 1 132 ? -0.397 -3.526 -17.809 1.00 87.12 132 VAL A C 1
ATOM 1042 O O . VAL A 1 132 ? -1.303 -3.239 -18.601 1.00 87.12 132 VAL A O 1
ATOM 1045 N N . ASN A 1 133 ? -0.622 -3.901 -16.551 1.00 82.00 133 ASN A N 1
ATOM 1046 C CA . ASN A 1 133 ? -1.953 -3.883 -15.961 1.00 82.00 133 ASN A CA 1
ATOM 1047 C C . ASN A 1 133 ? -2.378 -2.434 -15.666 1.00 82.00 133 ASN A C 1
ATOM 1049 O O . ASN A 1 133 ? -1.746 -1.750 -14.861 1.00 82.00 133 ASN A O 1
ATOM 1053 N N . SER A 1 134 ? -3.436 -1.970 -16.333 1.00 78.50 134 SER A N 1
ATOM 1054 C CA . SER A 1 134 ? -3.926 -0.590 -16.237 1.00 78.50 134 SER A CA 1
ATOM 1055 C C . SER A 1 134 ? -4.757 -0.301 -14.998 1.00 78.50 134 SER A C 1
ATOM 1057 O O . SER A 1 134 ? -4.902 0.856 -14.618 1.00 78.50 134 SER A O 1
ATOM 1059 N N . ASP A 1 135 ? -5.289 -1.336 -14.359 1.00 85.94 135 ASP A N 1
ATOM 1060 C CA . ASP A 1 135 ? -6.399 -1.164 -13.424 1.00 85.94 135 ASP A CA 1
ATOM 1061 C C . ASP A 1 135 ? -5.939 -1.214 -11.963 1.00 85.94 135 ASP A C 1
ATOM 1063 O O . ASP A 1 135 ? -6.708 -0.907 -11.046 1.00 85.94 135 ASP A O 1
ATOM 1067 N N . TYR A 1 136 ? -4.686 -1.619 -11.729 1.00 90.38 136 TYR A N 1
ATOM 1068 C CA . TYR A 1 136 ? -4.178 -1.919 -10.398 1.00 90.38 136 TYR A CA 1
ATOM 1069 C C . TYR A 1 136 ? -2.769 -1.379 -10.156 1.00 90.38 136 TYR A C 1
ATOM 1071 O O . TYR A 1 136 ? -1.910 -1.343 -11.032 1.00 90.38 136 TYR A O 1
ATOM 1079 N N . VAL A 1 137 ? -2.535 -1.031 -8.895 1.00 92.00 137 VAL A N 1
ATOM 1080 C CA . VAL A 1 137 ? -1.244 -0.684 -8.309 1.00 92.00 137 VAL A CA 1
ATOM 1081 C C . VAL A 1 137 ? -0.929 -1.693 -7.211 1.00 92.00 137 VAL A C 1
ATOM 1083 O O . VAL A 1 137 ? -1.807 -2.099 -6.444 1.00 92.00 137 VAL A O 1
ATOM 1086 N N . VAL A 1 138 ? 0.337 -2.081 -7.104 1.00 92.88 138 VAL A N 1
ATOM 1087 C CA . VAL A 1 138 ? 0.843 -2.928 -6.021 1.00 92.88 138 VAL A CA 1
ATOM 1088 C C . VAL A 1 138 ? 1.129 -2.061 -4.789 1.00 92.88 138 VAL A C 1
ATOM 1090 O O . VAL A 1 138 ? 2.081 -1.278 -4.754 1.00 92.88 138 VAL A O 1
ATOM 1093 N N . TYR A 1 139 ? 0.305 -2.192 -3.750 1.00 90.62 139 TYR A N 1
ATOM 1094 C CA . TYR A 1 139 ? 0.484 -1.486 -2.479 1.00 90.62 139 TYR A CA 1
ATOM 1095 C C . TYR A 1 139 ? 1.393 -2.287 -1.545 1.00 90.62 139 TYR A C 1
ATOM 1097 O O . TYR A 1 139 ? 0.967 -3.291 -0.977 1.00 90.62 139 TYR A O 1
ATOM 1105 N N . THR A 1 140 ? 2.636 -1.843 -1.351 1.00 90.12 140 THR A N 1
ATOM 1106 C CA . THR A 1 140 ? 3.646 -2.553 -0.534 1.00 90.12 140 THR A CA 1
ATOM 1107 C C . THR A 1 140 ? 3.394 -2.447 0.970 1.00 90.12 140 THR A C 1
ATOM 1109 O O . THR A 1 140 ? 3.606 -3.386 1.734 1.00 90.12 140 THR A O 1
ATOM 1112 N N . ASN A 1 141 ? 2.845 -1.320 1.414 1.00 86.00 141 ASN A N 1
ATOM 1113 C CA . ASN A 1 141 ? 2.533 -1.031 2.814 1.00 86.00 141 ASN A CA 1
ATOM 1114 C C . ASN A 1 141 ? 1.148 -1.548 3.258 1.00 86.00 141 ASN A C 1
ATOM 1116 O O . ASN A 1 141 ? 0.691 -1.205 4.352 1.00 86.00 141 ASN A O 1
ATOM 1120 N N . TYR A 1 142 ? 0.471 -2.375 2.450 1.00 86.06 142 TYR A N 1
ATOM 1121 C CA . TYR A 1 142 ? -0.917 -2.789 2.692 1.00 86.06 142 TYR A CA 1
ATOM 1122 C C . TYR A 1 142 ? -1.127 -3.444 4.063 1.00 86.06 142 TYR A C 1
ATOM 1124 O O . TYR A 1 142 ? -2.100 -3.122 4.742 1.00 86.06 142 TYR A O 1
ATOM 1132 N N . LYS A 1 143 ? -0.200 -4.308 4.509 1.00 86.88 143 LYS A N 1
ATOM 1133 C CA . LYS A 1 143 ? -0.279 -4.966 5.824 1.00 86.88 143 LYS A CA 1
ATOM 1134 C C . LYS A 1 143 ? -0.247 -3.947 6.952 1.00 86.88 143 LYS A C 1
ATOM 1136 O O . LYS A 1 143 ? -1.026 -4.041 7.894 1.00 86.88 143 LYS A O 1
ATOM 1141 N N . PHE A 1 144 ? 0.638 -2.959 6.842 1.00 82.62 144 PHE A N 1
ATOM 1142 C CA . PHE A 1 144 ? 0.753 -1.899 7.834 1.00 82.62 144 PHE A CA 1
ATOM 1143 C C . PHE A 1 144 ? -0.518 -1.049 7.877 1.00 82.62 144 PHE A C 1
ATOM 1145 O O . PHE A 1 144 ? -1.100 -0.883 8.945 1.00 82.62 144 PHE A O 1
ATOM 1152 N N . ILE A 1 145 ? -1.005 -0.594 6.718 1.00 82.62 145 ILE A N 1
ATOM 1153 C CA . ILE A 1 145 ? -2.252 0.175 6.626 1.00 82.62 145 ILE A CA 1
ATOM 1154 C C . ILE A 1 145 ? -3.425 -0.622 7.213 1.00 82.62 145 ILE A C 1
ATOM 1156 O O . ILE A 1 145 ? -4.222 -0.082 7.980 1.00 82.62 145 ILE A O 1
ATOM 1160 N N . ALA A 1 146 ? -3.526 -1.911 6.893 1.00 85.38 146 ALA A N 1
ATOM 1161 C CA . ALA A 1 146 ? -4.573 -2.783 7.404 1.00 85.38 146 ALA A CA 1
ATOM 1162 C C . ALA A 1 146 ? -4.517 -2.935 8.933 1.00 85.38 146 ALA A C 1
ATOM 1164 O O . ALA A 1 146 ? -5.539 -2.789 9.607 1.00 85.38 146 ALA A O 1
ATOM 1165 N N . LEU A 1 147 ? -3.321 -3.137 9.495 1.00 83.75 147 LEU A N 1
ATOM 1166 C CA . LEU A 1 147 ? -3.111 -3.173 10.943 1.00 83.75 147 LEU A CA 1
ATOM 1167 C C . LEU A 1 147 ? -3.449 -1.833 11.605 1.00 83.75 147 LEU A C 1
ATOM 1169 O O . LEU A 1 147 ? -4.065 -1.827 12.669 1.00 83.75 147 LEU A O 1
ATOM 1173 N N . CYS A 1 148 ? -3.121 -0.700 10.977 1.00 80.88 148 CYS A N 1
ATOM 1174 C CA . CYS A 1 148 ? -3.509 0.620 11.473 1.00 80.88 148 CYS A CA 1
ATOM 1175 C C . CYS A 1 148 ? -5.032 0.786 11.520 1.00 80.88 148 CYS A C 1
ATOM 1177 O O . CYS A 1 148 ? -5.550 1.262 12.530 1.00 80.88 148 CYS A O 1
ATOM 1179 N N . LYS A 1 149 ? -5.763 0.352 10.483 1.00 81.69 149 LYS A N 1
ATOM 1180 C CA . LYS A 1 149 ? -7.238 0.384 10.472 1.00 81.69 149 LYS A CA 1
ATOM 1181 C C . LYS A 1 149 ? -7.824 -0.433 11.627 1.00 81.69 149 LYS A C 1
ATOM 1183 O O . LYS A 1 149 ? -8.672 0.067 12.363 1.00 81.69 149 LYS A O 1
ATOM 1188 N N . ILE A 1 150 ? -7.342 -1.663 11.820 1.00 85.31 150 ILE A N 1
ATOM 1189 C CA . ILE A 1 150 ? -7.791 -2.548 12.908 1.00 85.31 150 ILE A CA 1
ATOM 1190 C C . ILE A 1 150 ? -7.442 -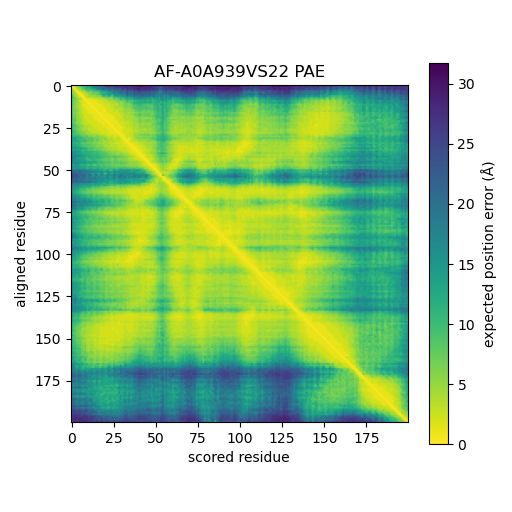1.945 14.276 1.00 85.31 150 ILE A C 1
ATOM 1192 O O . ILE A 1 150 ? -8.279 -1.922 15.178 1.00 85.31 150 ILE A O 1
ATOM 1196 N N . GLY A 1 151 ? -6.233 -1.402 14.420 1.00 82.81 151 GLY A N 1
ATOM 1197 C CA . GLY A 1 151 ? -5.774 -0.741 15.638 1.00 82.81 151 GLY A CA 1
ATOM 1198 C C . GLY A 1 151 ? -6.617 0.476 16.018 1.00 82.81 151 GLY A C 1
ATOM 1199 O O . GLY A 1 151 ? -6.979 0.620 17.183 1.00 82.81 151 GLY A O 1
ATOM 1200 N N . LEU A 1 152 ? -6.999 1.309 15.044 1.00 82.25 152 LEU A N 1
ATOM 1201 C CA . LEU A 1 152 ? -7.900 2.448 15.261 1.00 82.25 152 LEU A CA 1
ATOM 1202 C C . LEU A 1 152 ? -9.278 1.999 15.760 1.00 82.25 152 LEU A C 1
ATOM 1204 O O . LEU A 1 152 ? -9.817 2.595 16.693 1.00 82.25 152 LEU A O 1
ATOM 1208 N N . VAL A 1 153 ? -9.828 0.925 15.188 1.00 85.06 153 VAL A N 1
ATOM 1209 C CA . VAL A 1 153 ? -11.101 0.340 15.637 1.00 85.06 153 VAL A CA 1
ATOM 1210 C C . VAL A 1 153 ? -10.991 -0.201 17.064 1.00 85.06 153 VAL A C 1
ATOM 1212 O O . VAL A 1 153 ? -11.861 0.074 17.897 1.00 85.06 153 VAL A O 1
ATOM 1215 N N . ALA A 1 154 ? -9.915 -0.926 17.379 1.00 84.50 154 ALA A N 1
ATOM 1216 C CA . ALA A 1 154 ? -9.670 -1.438 18.725 1.00 84.50 154 ALA A CA 1
ATOM 1217 C C . ALA A 1 154 ? -9.552 -0.293 19.745 1.00 84.50 154 ALA A C 1
ATOM 1219 O O . ALA A 1 154 ? -10.201 -0.323 20.790 1.00 84.50 154 ALA A O 1
ATOM 1220 N N . LEU A 1 155 ? -8.797 0.756 19.408 1.00 82.62 155 LEU A N 1
ATOM 1221 C CA . LEU A 1 155 ? -8.613 1.933 20.253 1.00 82.62 155 LEU A CA 1
ATOM 1222 C C . LEU A 1 155 ? -9.937 2.671 20.496 1.00 82.62 155 LEU A C 1
ATOM 1224 O O . LEU A 1 155 ? -10.264 2.975 21.642 1.00 82.62 155 LEU A O 1
ATOM 1228 N N . GLY A 1 156 ? -10.739 2.891 19.451 1.00 80.25 156 GLY A N 1
ATOM 1229 C CA . GLY A 1 156 ? -12.068 3.496 19.581 1.00 80.25 156 GLY A CA 1
ATOM 1230 C C . GLY A 1 156 ? -13.004 2.674 20.470 1.00 80.25 156 GLY A C 1
ATOM 1231 O O . GLY A 1 156 ? -13.685 3.223 21.337 1.00 80.25 156 GLY A O 1
ATOM 1232 N N . THR A 1 157 ? -12.984 1.349 20.320 1.00 80.44 157 THR A N 1
ATOM 1233 C CA . THR A 1 157 ? -13.796 0.437 21.141 1.00 80.44 157 THR A CA 1
ATOM 1234 C C . THR A 1 157 ? -13.386 0.496 22.613 1.00 80.44 157 THR A C 1
ATOM 1236 O O . THR A 1 157 ? -14.249 0.574 23.487 1.00 80.44 157 THR A O 1
ATOM 1239 N N . LEU A 1 158 ? -12.080 0.530 22.901 1.00 79.69 158 LEU A N 1
ATOM 1240 C CA . LEU A 1 158 ? -11.562 0.665 24.264 1.00 79.69 158 LEU A CA 1
ATOM 1241 C C . LEU A 1 158 ? -11.989 1.985 24.912 1.00 79.69 158 LEU A C 1
ATOM 1243 O O . LEU A 1 158 ? -12.423 1.965 26.061 1.00 79.69 158 LEU A O 1
ATOM 1247 N N . ILE A 1 159 ? -11.935 3.109 24.185 1.00 77.25 159 ILE A N 1
ATOM 1248 C CA . ILE A 1 159 ? -12.396 4.415 24.692 1.00 77.25 159 ILE A CA 1
ATOM 1249 C C . ILE A 1 159 ? -13.874 4.343 25.087 1.00 77.25 159 ILE A C 1
ATOM 1251 O O . ILE A 1 159 ? -14.239 4.750 26.191 1.00 77.25 159 ILE A O 1
ATOM 1255 N N . VAL A 1 160 ? -14.729 3.800 24.214 1.00 77.06 160 VAL A N 1
ATOM 1256 C CA . VAL A 1 160 ? -16.169 3.678 24.489 1.00 77.06 160 VAL A CA 1
ATOM 1257 C C . VAL A 1 160 ? -16.418 2.772 25.694 1.00 77.06 160 VAL A C 1
ATOM 1259 O O . VAL A 1 160 ? -17.181 3.146 26.586 1.00 77.06 160 VAL A O 1
ATOM 1262 N N . LEU A 1 161 ? -15.753 1.615 25.762 1.00 76.94 161 LEU A N 1
ATOM 1263 C CA . LEU A 1 161 ? -15.861 0.699 26.899 1.00 76.94 161 LEU A CA 1
ATOM 1264 C C . LEU A 1 161 ? -15.436 1.373 28.206 1.00 76.94 161 LEU A C 1
ATOM 1266 O O . LEU A 1 161 ? -16.156 1.270 29.197 1.00 76.94 161 LEU A O 1
ATOM 1270 N N . GLY A 1 162 ? -14.331 2.115 28.203 1.00 71.88 162 GLY A N 1
ATOM 1271 C CA . GLY A 1 162 ? -13.878 2.886 29.358 1.00 71.88 162 GLY A CA 1
ATOM 1272 C C . GLY A 1 162 ? -14.899 3.890 29.855 1.00 71.88 162 GLY A C 1
ATOM 1273 O O . GLY A 1 162 ? -15.217 3.907 31.041 1.00 71.88 162 GLY A O 1
ATOM 1274 N N . LEU A 1 163 ? -15.470 4.680 28.943 1.00 72.50 163 LEU A N 1
ATOM 1275 C CA . LEU A 1 163 ? -16.506 5.657 29.279 1.00 72.50 163 LEU A CA 1
ATOM 1276 C C . LEU A 1 163 ? -17.768 4.991 29.849 1.00 72.50 163 LEU A C 1
ATOM 1278 O O . LEU A 1 163 ? -18.397 5.538 30.756 1.00 72.50 163 LEU A O 1
ATOM 1282 N N . VAL A 1 164 ? -18.156 3.814 29.346 1.00 75.38 164 VAL A N 1
ATOM 1283 C CA . VAL A 1 164 ? -19.304 3.061 29.883 1.00 75.38 164 VAL A CA 1
ATOM 1284 C C . VAL A 1 164 ? -18.994 2.480 31.266 1.00 75.38 164 VAL A C 1
ATOM 1286 O O . VAL A 1 164 ? -19.845 2.544 32.157 1.00 75.38 164 VAL A O 1
ATOM 1289 N N . LEU A 1 165 ? -17.799 1.922 31.460 1.00 73.00 165 LEU A N 1
ATOM 1290 C CA . LEU A 1 165 ? -17.382 1.304 32.722 1.00 73.00 165 LEU A CA 1
ATOM 1291 C C . LEU A 1 165 ? -17.175 2.337 33.837 1.00 73.00 165 LEU A C 1
ATOM 1293 O O . LEU A 1 165 ? -17.562 2.069 34.976 1.00 73.00 165 LEU A O 1
ATOM 1297 N N . ASP A 1 166 ? -16.652 3.521 33.509 1.00 68.62 166 ASP A N 1
ATOM 1298 C CA . ASP A 1 166 ? -16.509 4.646 34.442 1.00 68.62 166 ASP A CA 1
ATOM 1299 C C . ASP A 1 166 ? -17.883 5.184 34.874 1.00 68.62 166 ASP A C 1
ATOM 1301 O O . ASP A 1 166 ? -18.159 5.312 36.069 1.00 68.62 166 ASP A O 1
ATOM 1305 N N . LYS A 1 167 ? -18.823 5.350 33.927 1.00 71.06 167 LYS A N 1
ATOM 1306 C CA . LYS A 1 167 ? -20.222 5.707 34.243 1.00 71.06 167 LYS A CA 1
ATOM 1307 C C . LYS A 1 167 ? -20.900 4.695 35.165 1.00 71.06 167 LYS A C 1
ATOM 1309 O O . LYS A 1 167 ? -21.691 5.083 36.022 1.00 71.06 167 LYS A O 1
ATOM 1314 N N . LYS A 1 168 ? -20.603 3.404 34.998 1.00 76.06 168 LYS A N 1
ATOM 1315 C CA . LYS A 1 168 ? -21.113 2.331 35.865 1.00 76.06 168 LYS A CA 1
ATOM 1316 C C . LYS A 1 168 ? -20.320 2.173 37.172 1.00 76.06 168 LYS A C 1
ATOM 1318 O O . LYS A 1 168 ? -20.715 1.350 37.992 1.00 76.06 168 LYS A O 1
ATOM 1323 N N . LYS A 1 169 ? -19.243 2.946 37.387 1.00 72.88 169 LYS A N 1
ATOM 1324 C CA . LYS A 1 169 ? -18.301 2.849 38.523 1.00 72.88 169 LYS A CA 1
ATOM 1325 C C . LYS A 1 169 ? -17.719 1.446 38.735 1.00 72.88 169 LYS A C 1
ATOM 1327 O O . LYS A 1 169 ? -17.364 1.082 39.852 1.00 72.88 169 LYS A O 1
ATOM 1332 N N . TRP A 1 170 ? -17.629 0.646 37.675 1.00 67.56 170 TRP A N 1
ATOM 1333 C CA . TRP A 1 170 ? -17.109 -0.724 37.759 1.00 67.56 170 TRP A CA 1
ATOM 1334 C C . TRP A 1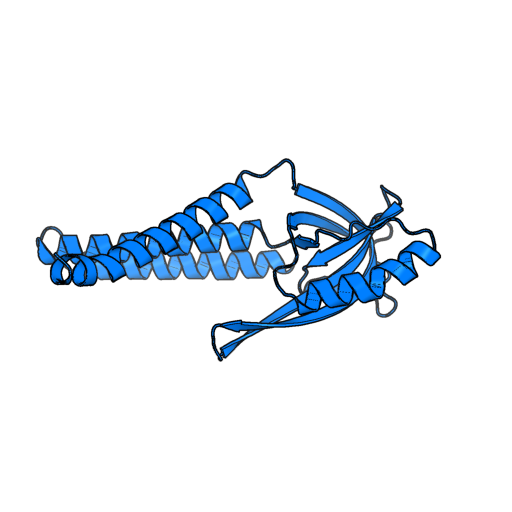 170 ? -15.586 -0.763 37.866 1.00 67.56 170 TRP A C 1
ATOM 1336 O O . TRP A 1 170 ? -15.032 -1.677 38.466 1.00 67.56 170 TRP A O 1
ATOM 1346 N N . ILE A 1 171 ? -14.909 0.234 37.295 1.00 65.81 171 ILE A N 1
ATOM 1347 C CA . ILE A 1 171 ? -13.456 0.376 37.345 1.00 65.81 171 ILE A CA 1
ATOM 1348 C C . ILE A 1 171 ? -13.148 1.825 37.732 1.00 65.81 171 ILE A C 1
ATOM 1350 O O . ILE A 1 171 ? -13.760 2.733 37.168 1.00 65.81 171 ILE A O 1
ATOM 1354 N N . PRO A 1 172 ? -12.210 2.081 38.662 1.00 69.69 172 PRO A N 1
ATOM 1355 C CA . PRO A 1 172 ? -11.781 3.442 38.957 1.00 69.69 172 PRO A CA 1
ATOM 1356 C C . PRO A 1 172 ? -11.1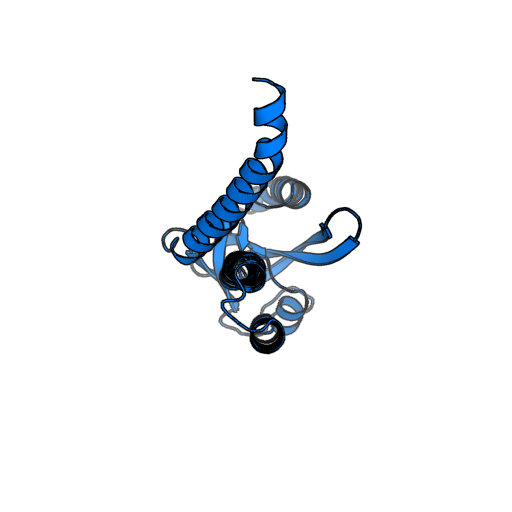83 4.095 37.703 1.00 69.69 172 PRO A C 1
ATOM 1358 O O . PRO A 1 172 ? -10.257 3.537 37.110 1.00 69.69 172 PRO A O 1
ATOM 1361 N N . GLY A 1 173 ? -11.630 5.301 37.334 1.00 66.06 173 GLY A N 1
ATOM 1362 C CA . GLY A 1 173 ? -11.150 6.011 36.137 1.00 66.06 173 GLY A CA 1
ATOM 1363 C C . GLY A 1 173 ? -9.622 6.173 36.046 1.00 66.06 173 GLY A C 1
ATOM 1364 O O . GLY A 1 173 ? -9.066 6.183 34.949 1.00 66.06 173 GLY A O 1
ATOM 1365 N N . LYS A 1 174 ? -8.909 6.192 37.186 1.00 71.00 174 LYS A N 1
ATOM 1366 C CA . LYS A 1 174 ? -7.432 6.172 37.230 1.00 71.00 174 LYS A CA 1
ATOM 1367 C C . LYS A 1 174 ? -6.831 4.892 36.636 1.00 71.00 174 LYS A C 1
ATOM 1369 O O . LYS A 1 174 ? -5.839 4.972 35.922 1.00 71.00 174 LYS A O 1
ATOM 1374 N N . VAL A 1 175 ? -7.422 3.728 36.911 1.00 69.56 175 VAL A N 1
ATOM 1375 C CA . VAL A 1 175 ? -6.939 2.430 36.406 1.00 69.56 175 VAL A CA 1
ATOM 1376 C C . VAL A 1 175 ? -7.166 2.345 34.899 1.00 69.56 175 VAL A C 1
ATOM 1378 O O . VAL A 1 175 ? -6.246 2.002 34.163 1.00 69.56 175 VAL A O 1
ATOM 1381 N N . PHE A 1 176 ? -8.348 2.757 34.429 1.00 68.25 176 PHE A N 1
ATOM 1382 C CA . PHE A 1 176 ? -8.642 2.805 32.997 1.00 68.25 176 PHE A CA 1
ATOM 1383 C C . PHE A 1 176 ? -7.712 3.775 32.249 1.00 68.25 176 PHE A C 1
ATOM 1385 O O . PHE A 1 176 ? -7.153 3.410 31.218 1.00 68.25 176 PHE A O 1
ATOM 1392 N N . GLY A 1 177 ? -7.484 4.977 32.791 1.00 69.88 177 GLY A N 1
ATOM 1393 C CA . GLY A 1 177 ? -6.584 5.966 32.193 1.00 69.88 177 GLY A CA 1
ATOM 1394 C C . GLY A 1 177 ? -5.141 5.469 32.057 1.00 69.88 177 GLY A C 1
ATOM 1395 O O . GLY A 1 177 ? -4.525 5.672 31.012 1.00 69.88 177 GLY A O 1
ATOM 1396 N N . VAL A 1 178 ? -4.618 4.762 33.066 1.00 74.25 178 VAL A N 1
ATOM 1397 C CA . VAL A 1 178 ? -3.271 4.166 33.014 1.00 74.25 178 VAL A CA 1
ATOM 1398 C C . VAL A 1 178 ? -3.204 3.039 31.982 1.00 74.25 178 VAL A C 1
ATOM 1400 O O . VAL A 1 178 ? -2.304 3.045 31.146 1.00 74.25 178 VAL A O 1
ATOM 1403 N N . SER A 1 179 ? -4.163 2.107 31.971 1.00 70.56 179 SER A N 1
ATOM 1404 C CA . SER A 1 179 ? -4.207 1.031 30.967 1.00 70.56 179 SER A CA 1
ATOM 1405 C C . SER A 1 179 ? -4.326 1.576 29.541 1.00 70.56 179 SER A C 1
ATOM 1407 O O . SER A 1 179 ? -3.668 1.076 28.629 1.00 70.56 179 SER A O 1
ATOM 1409 N N . PHE A 1 180 ? -5.117 2.632 29.351 1.00 72.31 180 PHE A N 1
ATOM 1410 C CA . PHE A 1 180 ? -5.273 3.303 28.066 1.00 72.31 180 PHE A CA 1
ATOM 1411 C C . PHE A 1 180 ? -3.987 4.014 27.621 1.00 72.31 180 PHE A C 1
ATOM 1413 O O . PHE A 1 180 ? -3.579 3.873 26.470 1.00 72.31 180 PHE A O 1
ATOM 1420 N N . ALA A 1 181 ? -3.305 4.716 28.531 1.00 72.94 181 ALA A N 1
ATOM 1421 C CA . ALA A 1 181 ? -2.016 5.346 28.248 1.00 72.94 181 ALA A CA 1
ATOM 1422 C C . ALA A 1 181 ? -0.941 4.309 27.879 1.00 72.94 181 ALA A C 1
ATOM 1424 O O . ALA A 1 181 ? -0.214 4.500 26.907 1.00 72.94 181 ALA A O 1
ATOM 1425 N N . VAL A 1 182 ? -0.881 3.180 28.594 1.00 77.50 182 VAL A N 1
ATOM 1426 C CA . VAL A 1 182 ? 0.031 2.068 28.274 1.00 77.50 182 VAL A CA 1
ATOM 1427 C C . VAL A 1 182 ? -0.280 1.482 26.897 1.00 77.50 182 VAL A C 1
ATOM 1429 O O . VAL A 1 182 ? 0.639 1.268 26.108 1.00 77.50 182 VAL A O 1
ATOM 1432 N N . PHE A 1 183 ? -1.558 1.271 26.569 1.00 76.06 183 PHE A N 1
ATOM 1433 C CA . PHE A 1 183 ? -1.961 0.800 25.243 1.00 76.06 183 PHE A CA 1
ATOM 1434 C C . PHE A 1 183 ? -1.564 1.787 24.140 1.00 76.06 183 PHE A C 1
ATOM 1436 O O . PHE A 1 183 ? -1.011 1.366 23.131 1.00 76.06 183 PHE A O 1
ATOM 1443 N N . LEU A 1 184 ? -1.781 3.090 24.341 1.00 73.69 184 LEU A N 1
ATOM 1444 C CA . LEU A 1 184 ? -1.362 4.136 23.403 1.00 73.69 184 LEU A CA 1
ATOM 1445 C C . LEU A 1 184 ? 0.151 4.142 23.187 1.00 73.69 184 LEU A C 1
ATOM 1447 O O . LEU A 1 184 ? 0.599 4.227 22.048 1.00 73.69 184 LEU A O 1
ATOM 1451 N N . ILE A 1 185 ? 0.935 4.016 24.259 1.00 78.19 185 ILE A N 1
ATOM 1452 C CA . ILE A 1 185 ? 2.398 3.947 24.178 1.00 78.19 185 ILE A CA 1
ATOM 1453 C C . ILE A 1 185 ? 2.828 2.691 23.417 1.00 78.19 185 ILE A C 1
ATOM 1455 O O . ILE A 1 185 ? 3.645 2.789 22.509 1.00 78.19 185 ILE A O 1
ATOM 1459 N N . LEU A 1 186 ? 2.268 1.520 23.731 1.00 74.06 186 LEU A N 1
ATOM 1460 C CA . LEU A 1 186 ? 2.587 0.272 23.029 1.00 74.06 186 LEU A CA 1
ATOM 1461 C C . LEU A 1 186 ? 2.174 0.323 21.558 1.00 74.06 186 LEU A C 1
ATOM 1463 O O . LEU A 1 186 ? 2.944 -0.086 20.693 1.00 74.06 186 LEU A O 1
ATOM 1467 N N . PHE A 1 187 ? 0.994 0.866 21.267 1.00 69.50 187 PHE A N 1
ATOM 1468 C CA . PHE A 1 187 ? 0.522 1.081 19.906 1.00 69.50 187 PHE A CA 1
ATOM 1469 C C . PHE A 1 187 ? 1.450 2.035 19.152 1.00 69.50 187 PHE A C 1
ATOM 1471 O O . PHE A 1 187 ? 1.846 1.732 18.032 1.00 69.50 187 PHE A O 1
ATOM 1478 N N . PHE A 1 188 ? 1.873 3.135 19.778 1.00 67.62 188 PHE A N 1
ATOM 1479 C CA . PHE A 1 188 ? 2.815 4.085 19.194 1.00 67.62 188 PHE A CA 1
ATOM 1480 C C . PHE A 1 188 ? 4.202 3.468 18.981 1.00 67.62 188 PHE A C 1
ATOM 1482 O O . PHE A 1 188 ? 4.797 3.654 17.926 1.00 67.62 188 PHE A O 1
ATOM 1489 N N . LEU A 1 189 ? 4.710 2.676 19.927 1.00 68.25 189 LEU A N 1
ATOM 1490 C CA . LEU A 1 189 ? 5.983 1.965 19.786 1.00 68.25 189 LEU A CA 1
ATOM 1491 C C . LEU A 1 189 ? 5.926 0.912 18.674 1.00 68.25 189 LEU A C 1
ATOM 1493 O O . LEU A 1 189 ? 6.869 0.806 17.891 1.00 68.25 189 LEU A O 1
ATOM 1497 N N . LEU A 1 190 ? 4.825 0.164 18.565 1.00 63.38 190 LEU A N 1
ATOM 1498 C CA . LEU A 1 190 ? 4.599 -0.769 17.460 1.00 63.38 190 LEU A CA 1
ATOM 1499 C C . LEU A 1 190 ? 4.479 -0.024 16.130 1.00 63.38 190 LEU A C 1
ATOM 1501 O O . LEU A 1 190 ? 5.089 -0.452 15.157 1.00 63.38 190 LEU A O 1
ATOM 1505 N N . PHE A 1 191 ? 3.781 1.111 16.103 1.00 61.31 191 PHE A N 1
ATOM 1506 C CA . PHE A 1 191 ? 3.645 1.977 14.934 1.00 61.31 191 PHE A CA 1
ATOM 1507 C C . PHE A 1 191 ? 5.006 2.520 14.475 1.00 61.31 191 PHE A C 1
ATOM 1509 O O . PHE A 1 191 ? 5.363 2.354 13.314 1.00 61.31 191 PHE A O 1
ATOM 1516 N N . VAL A 1 192 ? 5.813 3.075 15.386 1.00 55.09 192 VAL A N 1
ATOM 1517 C CA . VAL A 1 192 ? 7.173 3.578 15.111 1.00 55.09 192 VAL A CA 1
ATOM 1518 C C . VAL A 1 192 ? 8.121 2.453 14.689 1.00 55.09 192 VAL A C 1
ATOM 1520 O O . VAL A 1 192 ? 8.964 2.634 13.810 1.00 55.09 192 VAL A O 1
ATOM 1523 N N . ARG A 1 193 ? 8.005 1.267 15.292 1.00 49.09 193 ARG A N 1
ATOM 1524 C CA . ARG A 1 193 ? 8.815 0.110 14.898 1.00 49.09 193 ARG A CA 1
ATOM 1525 C C . ARG A 1 193 ? 8.430 -0.376 13.502 1.00 49.09 193 ARG A C 1
ATOM 1527 O O . ARG A 1 193 ? 9.321 -0.645 12.708 1.00 49.09 193 ARG A O 1
ATOM 1534 N N . TYR A 1 194 ? 7.142 -0.438 13.171 1.00 49.03 194 TYR A N 1
ATOM 1535 C CA . TYR A 1 194 ? 6.684 -0.863 11.846 1.00 49.03 194 TYR A CA 1
ATOM 1536 C C . TYR A 1 194 ? 6.982 0.167 10.748 1.00 49.03 194 TYR A C 1
ATOM 1538 O O . TYR A 1 194 ? 7.352 -0.229 9.645 1.00 49.03 194 TYR A O 1
ATOM 1546 N N . THR A 1 195 ? 6.914 1.472 11.032 1.00 43.75 195 THR A N 1
ATOM 1547 C CA . THR A 1 195 ? 7.361 2.503 10.075 1.00 43.75 195 THR A CA 1
ATOM 1548 C C . THR A 1 195 ? 8.866 2.439 9.829 1.00 43.75 195 THR A C 1
ATOM 1550 O O . THR A 1 195 ? 9.302 2.716 8.718 1.00 43.75 195 THR A O 1
ATOM 1553 N N . ARG A 1 196 ? 9.665 1.984 10.806 1.00 36.84 196 ARG A N 1
ATOM 1554 C CA . ARG A 1 196 ? 11.081 1.640 10.589 1.00 36.84 196 ARG A CA 1
ATOM 1555 C C . ARG A 1 196 ? 11.289 0.339 9.804 1.00 36.84 196 ARG A C 1
ATOM 1557 O O . ARG A 1 196 ? 12.305 0.216 9.135 1.00 36.84 196 ARG A O 1
ATOM 1564 N N . PHE A 1 197 ? 10.353 -0.611 9.840 1.00 33.56 197 PHE A N 1
ATOM 1565 C CA . PHE A 1 197 ? 10.396 -1.803 8.979 1.00 33.56 197 PHE A CA 1
ATOM 1566 C C . PHE A 1 197 ? 9.961 -1.520 7.530 1.00 33.56 197 PHE A C 1
ATOM 1568 O O . PHE A 1 197 ? 10.387 -2.230 6.631 1.00 33.56 197 PHE A O 1
ATOM 1575 N N . LEU A 1 198 ? 9.225 -0.431 7.283 1.00 35.41 198 LEU A N 1
ATOM 1576 C CA . LEU A 1 198 ? 8.972 0.144 5.949 1.00 35.41 198 LEU A CA 1
ATOM 1577 C C . LEU A 1 198 ? 10.200 0.857 5.327 1.00 35.41 198 LEU A C 1
ATOM 1579 O O . LEU A 1 198 ? 10.101 1.402 4.228 1.00 35.41 198 LEU A O 1
ATOM 1583 N N . ILE A 1 199 ? 11.347 0.860 6.025 1.00 36.31 199 ILE A N 1
ATOM 1584 C CA . ILE A 1 199 ? 12.663 1.340 5.543 1.00 36.31 199 ILE A CA 1
ATOM 1585 C C . ILE A 1 199 ? 13.523 0.171 5.000 1.00 36.31 199 ILE A C 1
ATOM 1587 O O . ILE A 1 199 ? 14.674 0.367 4.595 1.00 36.31 199 ILE A O 1
ATOM 1591 N N . TRP A 1 200 ? 12.992 -1.055 4.964 1.00 35.47 200 TRP A N 1
ATOM 1592 C CA . TRP A 1 200 ? 13.706 -2.187 4.374 1.00 35.47 200 TRP A CA 1
ATOM 1593 C C . TRP A 1 200 ? 13.429 -2.328 2.888 1.00 35.47 200 TRP A C 1
ATOM 1595 O O . TRP A 1 200 ? 12.245 -2.444 2.511 1.00 35.47 200 TRP A O 1
#

Radius of gyration: 21.51 Å; Cα contacts (8 Å, |Δi|>4): 260; chains: 1; bounding box: 63×34×67 Å

Mean predicted aligned error: 9.13 Å

Secondary structure (DSSP, 8-state):
-HHHHHHHHHHHHHHHHHHHHHHHHHHHHH--TTEEEEEEEEEEEEEEEEEEETTEEEEEEEEEEEEETTT--EEEEEE-HHHHHHHB-TTSBBSSTT-EEEEEEEE--SSHHHHHHHHHHHHHHHHTT--B-SS-EEETTHHHHHHHHHHHHHHHHHHHHHHHHHHTTSS-HHHHHHHHHHHHHHHHHHHHHHHHHTT-

Foldseek 3Di:
DVVVCVVCVVVVVVVVLLVVLLVLLVCLVVVPVQKDKFFFFFKDWQDKDQDDDPNDRPGIWTKMWGQRPVPRAIAIEIADPLLQVVQADPRRGGPDPRGDMAIFGWDFDPDPVVLVSLVVVVVVCVVVVHHYDSGTYGYRCSNVSSVVSNLVSVLVVLVVVLVVCVVVVVDPNVVSVVVSVVSVVVVVVVNVVVVVVSSD

Nearest PDB structures (foldseek):
  6th6-assembly1_Ao  TM=3.899E-01  e=7.371E-01  Thermococcus kodakarensis KOD1
  8p60-assembly1_SX0  TM=4.885E-01  e=1.590E+00  Spraguea lophii 42_110
  6zu5-assembly1_SX0  TM=3.525E-01  e=3.017E+00  Paranosema locustae
  7qiz-assembly1_CA  TM=3.666E-01  e=5.036E+00  Solanum lycopersicum

pLDDT: mean 80.03, std 13.35, range [33.56, 93.62]